Protein AF-A0A955G3R4-F1 (afdb_monomer_lite)

pLDDT: mean 91.77, std 9.83, range [44.88, 98.69]

Sequence (217 aa):
MDGLILVLVLILNVAISIWNCYAAGTAWKDTMAFGSTFDKVLLWSAAIQSGVGFSMPILLVLAYGSTYFLTGGAEPTMSPAEAQEFMQAIFSLWYVAVIFPILGSGLAIWIHSIRAAFQRRDFASIATAGWNTFAQVHNTISAVENLGGALGNVGDFFGKALNSKGGDGKGKAGILLILIVVLALVAGFMITFALIRYFARTSESRLEQFAEQGMRA

Secondary structure (DSSP, 8-state):
--HHHHHHHHHHHHHHHHHHHHHHHHHHHHHHHH--HHHHHHHHHHHHHHHHHHHHHHHHHHHHHHHHHHHSSSS-SS-HHHHHHHHHHHHHHHHHHHHHHHHHHHHHHHHHHHHHHHHH--HHHHHHHHHHHHHHHHHHHHHHHHHHHHHHHHHHHHHHHHH-TT-HHHHHHHHHHHHHHHHHHHHHHHHHHHHHHHHHHHHHHHHHHHHHHHTT-

Structure (mmCIF, N/CA/C/O backbone):
data_AF-A0A955G3R4-F1
#
_entry.id   AF-A0A955G3R4-F1
#
loop_
_atom_site.group_PDB
_atom_site.id
_atom_site.type_symbol
_atom_site.label_atom_id
_atom_site.label_alt_id
_atom_site.label_comp_id
_atom_site.label_asym_id
_atom_site.label_entity_id
_atom_site.label_seq_id
_atom_site.pdbx_PDB_ins_code
_atom_site.Cartn_x
_atom_site.Cartn_y
_atom_site.Cartn_z
_atom_site.occupancy
_atom_site.B_iso_or_equiv
_atom_site.auth_seq_id
_atom_site.auth_comp_id
_atom_site.auth_asym_id
_atom_site.auth_atom_id
_atom_site.pdbx_PDB_model_num
ATOM 1 N N . MET A 1 1 ? 19.797 -2.688 -0.253 1.00 57.84 1 MET A N 1
ATOM 2 C CA . MET A 1 1 ? 19.124 -3.260 0.931 1.00 57.84 1 MET A CA 1
ATOM 3 C C . MET A 1 1 ? 19.496 -4.726 0.984 1.00 57.84 1 MET A C 1
ATOM 5 O O . MET A 1 1 ? 19.454 -5.363 -0.060 1.00 57.84 1 MET A O 1
ATOM 9 N N . ASP A 1 2 ? 19.933 -5.223 2.137 1.00 83.69 2 ASP A N 1
ATOM 10 C CA . ASP A 1 2 ? 20.199 -6.653 2.324 1.00 83.69 2 ASP A CA 1
ATOM 11 C C . ASP A 1 2 ? 18.925 -7.460 1.995 1.00 83.69 2 ASP A C 1
ATOM 13 O O . ASP A 1 2 ? 17.817 -7.035 2.342 1.00 83.69 2 ASP A O 1
ATOM 17 N N . GLY A 1 3 ? 19.067 -8.596 1.306 1.00 86.31 3 GLY A N 1
ATOM 18 C CA . GLY A 1 3 ? 17.951 -9.477 0.957 1.00 86.31 3 GLY A CA 1
ATOM 19 C C . GLY A 1 3 ? 17.165 -9.941 2.187 1.00 86.31 3 GLY A C 1
ATOM 20 O O . GLY A 1 3 ? 15.944 -10.073 2.114 1.00 86.31 3 GLY A O 1
ATOM 21 N N . LEU A 1 4 ? 17.825 -10.082 3.343 1.00 89.62 4 LEU A N 1
ATOM 22 C CA . LEU A 1 4 ? 17.151 -10.381 4.608 1.00 89.62 4 LEU A CA 1
ATOM 23 C C . LEU A 1 4 ? 16.189 -9.260 5.027 1.00 89.62 4 LEU A C 1
ATOM 25 O O . LEU A 1 4 ? 15.044 -9.523 5.393 1.00 89.62 4 LEU A O 1
ATOM 29 N N . ILE A 1 5 ? 16.631 -8.003 4.938 1.00 91.56 5 ILE A N 1
ATOM 30 C CA . ILE A 1 5 ? 15.812 -6.839 5.303 1.00 91.56 5 ILE A CA 1
ATOM 31 C C . ILE A 1 5 ? 14.596 -6.745 4.377 1.00 91.56 5 ILE A C 1
ATOM 33 O O . ILE A 1 5 ? 13.491 -6.499 4.854 1.00 91.56 5 ILE A O 1
ATOM 37 N N . LEU A 1 6 ? 14.770 -7.008 3.076 1.00 88.69 6 LEU A N 1
ATOM 38 C CA . LEU A 1 6 ? 13.656 -7.045 2.125 1.00 88.69 6 LEU A CA 1
ATOM 39 C C . LEU A 1 6 ? 12.587 -8.060 2.549 1.00 88.69 6 LEU A C 1
ATOM 41 O O . LEU A 1 6 ? 11.405 -7.725 2.600 1.00 88.69 6 LEU A O 1
ATOM 45 N N . VAL A 1 7 ? 12.998 -9.286 2.877 1.00 90.69 7 VAL A N 1
ATOM 46 C CA . VAL A 1 7 ? 12.074 -10.352 3.293 1.00 90.69 7 VAL A CA 1
ATOM 47 C C . VAL A 1 7 ? 11.338 -9.972 4.576 1.00 90.69 7 VAL A C 1
ATOM 49 O O . VAL A 1 7 ? 10.119 -10.126 4.646 1.00 90.69 7 VAL A O 1
ATOM 52 N N . LEU A 1 8 ? 12.042 -9.423 5.568 1.00 92.69 8 LEU A N 1
ATOM 53 C CA . LEU A 1 8 ? 11.424 -8.985 6.823 1.00 92.69 8 LEU A CA 1
ATOM 54 C C . LEU A 1 8 ? 10.400 -7.866 6.600 1.00 92.69 8 LEU A C 1
ATOM 56 O O . LEU A 1 8 ? 9.296 -7.927 7.142 1.00 92.69 8 LEU A O 1
ATOM 60 N N . VAL A 1 9 ? 10.730 -6.878 5.763 1.00 92.19 9 VAL A N 1
ATOM 61 C CA . VAL A 1 9 ? 9.808 -5.793 5.399 1.00 92.19 9 VAL A CA 1
ATOM 62 C C . VAL A 1 9 ? 8.579 -6.339 4.670 1.00 92.19 9 VAL A C 1
ATOM 64 O O . VAL A 1 9 ? 7.466 -5.903 4.953 1.00 92.19 9 VAL A O 1
ATOM 67 N N . LEU A 1 10 ? 8.740 -7.329 3.787 1.00 93.12 10 LEU A N 1
ATOM 68 C CA . LEU A 1 10 ? 7.613 -7.955 3.089 1.00 93.12 10 LEU A CA 1
ATOM 69 C C . LEU A 1 10 ? 6.697 -8.735 4.031 1.00 93.12 10 LEU A C 1
ATOM 7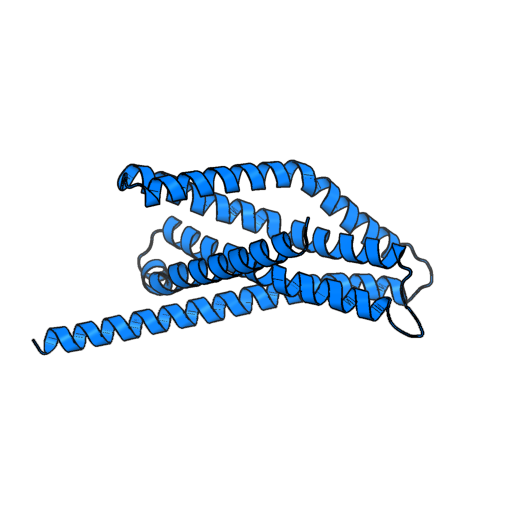1 O O . LEU A 1 10 ? 5.478 -8.600 3.931 1.00 93.12 10 LEU A O 1
ATOM 75 N N . ILE A 1 11 ? 7.264 -9.510 4.959 1.00 95.38 11 ILE A N 1
ATOM 76 C CA . ILE A 1 11 ? 6.489 -10.235 5.975 1.00 95.38 11 ILE A CA 1
ATOM 77 C C . ILE A 1 11 ? 5.696 -9.245 6.826 1.00 95.38 11 ILE A C 1
ATOM 79 O O . ILE A 1 11 ? 4.493 -9.421 7.014 1.00 95.38 11 ILE A O 1
ATOM 83 N N . LEU A 1 12 ? 6.348 -8.179 7.295 1.00 94.19 12 LEU A N 1
ATOM 84 C CA . LEU A 1 12 ? 5.693 -7.142 8.084 1.00 94.19 12 LEU A CA 1
ATOM 85 C C . LEU A 1 12 ? 4.568 -6.459 7.293 1.00 94.19 12 LEU A C 1
ATOM 87 O O . LEU A 1 12 ? 3.463 -6.304 7.805 1.00 94.19 12 LEU A O 1
ATOM 91 N N . ASN A 1 13 ? 4.815 -6.110 6.030 1.00 95.62 13 ASN A N 1
ATOM 92 C CA . ASN A 1 13 ? 3.820 -5.516 5.140 1.00 95.62 13 ASN A CA 1
ATOM 93 C C . ASN A 1 13 ? 2.593 -6.427 4.946 1.00 95.62 13 ASN A C 1
ATOM 95 O O . ASN A 1 13 ? 1.454 -5.963 5.029 1.00 95.62 13 ASN A O 1
ATOM 99 N N . VAL A 1 14 ? 2.802 -7.732 4.747 1.00 97.25 14 VAL A N 1
ATOM 100 C CA . VAL A 1 14 ? 1.712 -8.717 4.647 1.00 97.25 14 VAL A CA 1
ATOM 101 C C . VAL A 1 14 ? 0.953 -8.828 5.970 1.00 97.25 14 VAL A C 1
ATOM 103 O O . VAL A 1 14 ? -0.276 -8.798 5.965 1.00 97.25 14 VAL A O 1
ATOM 106 N N . ALA A 1 15 ? 1.653 -8.897 7.104 1.00 97.38 15 ALA A N 1
ATOM 107 C CA . ALA A 1 15 ? 1.028 -8.977 8.422 1.00 97.38 15 ALA A CA 1
ATOM 108 C C . ALA A 1 15 ? 0.152 -7.748 8.721 1.00 97.38 15 ALA A C 1
ATOM 110 O O . ALA A 1 15 ? -0.992 -7.894 9.150 1.00 97.38 15 ALA A O 1
ATOM 111 N N . ILE A 1 16 ? 0.648 -6.542 8.424 1.00 95.44 16 ILE A N 1
ATOM 112 C CA . ILE A 1 16 ? -0.114 -5.292 8.564 1.00 95.44 16 ILE A CA 1
ATOM 113 C C . ILE A 1 16 ? -1.322 -5.285 7.618 1.00 95.44 16 ILE A C 1
ATOM 115 O O . ILE A 1 16 ? -2.416 -4.895 8.022 1.00 95.44 16 ILE A O 1
ATOM 119 N N . SER A 1 17 ? -1.166 -5.766 6.383 1.00 98.25 17 SER A N 1
ATOM 120 C CA . SER A 1 17 ? -2.271 -5.860 5.417 1.00 98.25 17 SER A CA 1
ATOM 121 C C . SER A 1 17 ? -3.371 -6.818 5.892 1.00 98.25 17 SER A C 1
ATOM 123 O O . SER A 1 17 ? -4.558 -6.519 5.769 1.00 98.25 17 SER A O 1
ATOM 125 N N . ILE A 1 18 ? -2.999 -7.947 6.505 1.00 98.44 18 ILE A N 1
ATOM 126 C CA . ILE A 1 18 ? -3.953 -8.871 7.137 1.00 98.44 18 ILE A CA 1
ATOM 127 C C . ILE A 1 18 ? -4.643 -8.196 8.324 1.00 98.44 18 ILE A C 1
ATOM 129 O O . ILE A 1 18 ? -5.863 -8.294 8.447 1.00 98.44 18 ILE A O 1
ATOM 133 N N . TRP A 1 19 ? -3.893 -7.489 9.172 1.00 97.06 19 TRP A N 1
ATOM 134 C CA . TRP A 1 19 ? -4.452 -6.771 10.319 1.00 97.06 19 TRP A CA 1
ATOM 135 C C . TRP A 1 19 ? -5.465 -5.700 9.897 1.00 97.06 19 TRP A C 1
ATOM 137 O O . TRP A 1 19 ? -6.549 -5.603 10.472 1.00 97.06 19 TRP A O 1
ATOM 147 N N . ASN A 1 20 ? -5.162 -4.946 8.842 1.00 97.38 20 ASN A N 1
ATOM 148 C CA . ASN A 1 20 ? -6.080 -3.973 8.260 1.00 97.38 20 ASN A CA 1
ATOM 149 C C . ASN A 1 20 ? -7.350 -4.646 7.712 1.00 97.38 20 ASN A C 1
ATOM 151 O O . ASN A 1 20 ? -8.452 -4.149 7.945 1.00 97.38 20 ASN A O 1
ATOM 155 N N . CYS A 1 21 ? -7.225 -5.802 7.050 1.00 98.50 21 CYS A N 1
ATOM 156 C CA . CYS A 1 21 ? -8.381 -6.589 6.606 1.00 98.50 21 CYS A CA 1
ATOM 157 C C . CYS A 1 21 ? -9.213 -7.122 7.774 1.00 98.50 21 CYS A C 1
ATOM 159 O O . CYS A 1 21 ? -10.438 -7.142 7.681 1.00 98.50 21 CYS A O 1
ATOM 161 N N . TYR A 1 22 ? -8.566 -7.549 8.859 1.00 97.94 22 TYR A N 1
ATOM 162 C CA . TYR A 1 22 ? -9.235 -7.976 10.082 1.00 97.94 22 TYR A CA 1
ATOM 163 C C . TYR A 1 22 ? -10.053 -6.829 10.676 1.00 97.94 22 TYR A C 1
ATOM 165 O O . TYR A 1 22 ? -11.267 -6.965 10.808 1.00 97.94 22 TYR A O 1
ATOM 173 N N . ALA A 1 23 ? -9.416 -5.684 10.937 1.00 94.81 23 ALA A N 1
ATOM 174 C CA . ALA A 1 23 ? -10.072 -4.515 11.514 1.00 94.81 23 ALA A CA 1
ATOM 175 C C . ALA A 1 23 ? -11.236 -4.013 10.640 1.00 94.81 23 ALA A C 1
ATOM 177 O O . ALA A 1 23 ? -12.333 -3.770 11.147 1.00 94.81 23 ALA A O 1
ATOM 178 N N . ALA A 1 24 ? -11.023 -3.914 9.322 1.00 97.06 24 ALA A N 1
ATOM 179 C CA . ALA A 1 24 ? -12.067 -3.524 8.380 1.00 97.06 24 ALA A CA 1
ATOM 180 C C . ALA A 1 24 ? -13.197 -4.561 8.327 1.00 97.06 24 ALA A C 1
ATOM 182 O O . ALA A 1 24 ? -14.362 -4.192 8.401 1.00 97.06 24 ALA A O 1
ATOM 183 N N . GLY A 1 25 ? -12.874 -5.853 8.241 1.00 96.94 25 GLY A N 1
ATOM 184 C CA . GLY A 1 25 ? -13.855 -6.935 8.160 1.00 96.94 25 GLY A CA 1
ATOM 185 C C . GLY A 1 25 ? -14.762 -7.006 9.383 1.00 96.94 25 GLY A C 1
ATOM 186 O O . GLY A 1 25 ? -15.979 -7.065 9.231 1.00 96.94 25 GLY A O 1
ATOM 187 N N . THR A 1 26 ? -14.199 -6.923 10.590 1.00 96.31 26 THR A N 1
ATOM 188 C CA . THR A 1 26 ? -14.988 -6.974 11.831 1.00 96.31 26 THR A CA 1
ATOM 189 C C . THR A 1 26 ? -15.914 -5.775 12.009 1.00 96.31 26 THR A C 1
ATOM 191 O O . THR A 1 26 ? -16.957 -5.912 12.635 1.00 96.31 26 THR A O 1
ATOM 194 N N . ALA A 1 27 ? -15.558 -4.612 11.454 1.00 95.56 27 ALA A N 1
ATOM 195 C CA . ALA A 1 27 ? -16.346 -3.385 11.567 1.00 95.56 27 ALA A CA 1
ATOM 196 C C . ALA A 1 27 ? -17.247 -3.114 10.348 1.00 95.56 27 ALA A C 1
ATOM 198 O O . ALA A 1 27 ? -18.029 -2.162 10.373 1.00 95.56 27 ALA A O 1
ATOM 199 N N . TRP A 1 28 ? -17.132 -3.908 9.275 1.00 94.88 28 TRP A N 1
ATOM 200 C CA . TRP A 1 28 ? -17.666 -3.576 7.950 1.00 94.88 28 TRP A CA 1
ATOM 201 C C . TRP A 1 28 ? -19.170 -3.327 7.956 1.00 94.88 28 TRP A C 1
ATOM 203 O O . TRP A 1 28 ? -19.624 -2.262 7.545 1.00 94.88 28 TRP A O 1
ATOM 213 N N . LYS A 1 29 ? -19.952 -4.299 8.431 1.00 94.19 29 LYS A N 1
ATOM 214 C CA . LYS A 1 29 ? -21.418 -4.243 8.391 1.00 94.19 29 LYS A CA 1
ATOM 215 C C . LYS A 1 29 ? -21.964 -3.079 9.214 1.00 94.19 29 LYS A C 1
ATOM 217 O O . LYS A 1 29 ? -22.724 -2.268 8.686 1.00 94.19 29 LYS A O 1
ATOM 222 N N . ASP A 1 30 ? -21.514 -2.961 10.459 1.00 93.38 30 ASP A N 1
ATOM 223 C CA . ASP A 1 30 ? -21.989 -1.934 11.388 1.00 93.38 30 ASP A CA 1
ATOM 224 C C . ASP A 1 30 ? -21.594 -0.533 10.918 1.00 93.38 30 ASP A C 1
ATOM 226 O O . ASP A 1 30 ? -22.406 0.389 10.937 1.00 93.38 30 ASP A O 1
ATOM 230 N N . THR A 1 31 ? -20.373 -0.375 10.405 1.00 95.88 31 THR A N 1
ATOM 231 C CA . THR A 1 31 ? -19.892 0.910 9.882 1.00 95.88 31 THR A CA 1
ATOM 232 C C . THR A 1 31 ? -20.626 1.308 8.604 1.00 95.88 31 THR A C 1
ATOM 234 O O . THR A 1 31 ? -20.966 2.477 8.417 1.00 95.88 31 THR A O 1
ATOM 237 N N . MET A 1 32 ? -20.916 0.355 7.716 1.00 94.81 32 MET A N 1
ATOM 238 C CA . MET A 1 32 ? -21.668 0.643 6.494 1.00 94.81 32 MET A CA 1
ATOM 239 C C . MET A 1 32 ? -23.129 1.011 6.789 1.00 94.81 32 MET A C 1
ATOM 241 O O . MET A 1 32 ? -23.659 1.905 6.124 1.00 94.81 32 MET A O 1
ATOM 245 N N . ALA A 1 33 ? -23.749 0.389 7.796 1.00 95.19 33 ALA A N 1
ATOM 246 C CA . ALA A 1 33 ? -25.132 0.653 8.191 1.00 95.19 33 ALA A CA 1
ATOM 247 C C . ALA A 1 33 ? -25.290 1.925 9.044 1.00 95.19 33 ALA A C 1
ATOM 249 O O . ALA A 1 33 ? -26.150 2.756 8.755 1.00 95.19 33 ALA A O 1
ATOM 250 N N . PHE A 1 34 ? -24.450 2.095 10.065 1.00 96.25 34 PHE A N 1
ATOM 251 C CA . PHE A 1 34 ? -24.637 3.095 11.125 1.00 96.25 34 PHE A CA 1
ATOM 252 C C . PHE A 1 34 ? -23.465 4.069 11.279 1.00 96.25 34 PHE A C 1
ATOM 254 O O . PHE A 1 34 ? -23.600 5.093 11.946 1.00 96.25 34 PHE A O 1
ATOM 261 N N . GLY A 1 35 ? -22.316 3.769 10.672 1.00 94.12 35 GLY A N 1
ATOM 262 C CA . GLY A 1 35 ? -21.118 4.595 10.778 1.00 94.12 35 GLY A CA 1
ATOM 263 C C . GLY A 1 35 ? -21.276 5.965 10.120 1.00 94.12 35 GLY A C 1
ATOM 264 O O . GLY A 1 35 ? -21.992 6.140 9.123 1.00 94.12 35 GLY A O 1
ATOM 265 N N . SER A 1 36 ? -20.548 6.943 10.659 1.00 96.44 36 SER A N 1
ATOM 266 C CA . SER A 1 36 ? -20.435 8.266 10.052 1.00 96.44 36 SER A CA 1
ATOM 267 C C . SER A 1 36 ? -19.700 8.195 8.709 1.00 96.44 36 SER A C 1
ATOM 269 O O . SER A 1 36 ? -19.045 7.204 8.373 1.00 96.44 36 SER A O 1
ATOM 271 N N . THR A 1 37 ? -19.755 9.275 7.929 1.00 96.31 37 THR A N 1
ATOM 272 C CA . THR A 1 37 ? -18.978 9.380 6.683 1.00 96.31 37 THR A CA 1
ATOM 273 C C . THR A 1 37 ? -17.486 9.159 6.927 1.00 96.31 37 THR A C 1
ATOM 275 O O . THR A 1 37 ? -16.832 8.486 6.136 1.00 96.31 37 THR A O 1
ATOM 278 N N . PHE A 1 38 ? -16.949 9.673 8.037 1.00 95.69 38 PHE A N 1
ATOM 279 C CA . PHE A 1 38 ? -15.538 9.492 8.367 1.00 95.69 38 PHE A CA 1
ATOM 280 C C . PHE A 1 38 ? -15.209 8.033 8.708 1.00 95.69 38 PHE A C 1
ATOM 282 O O . PHE A 1 38 ? -14.189 7.527 8.252 1.00 95.69 38 PHE A O 1
ATOM 289 N N . ASP A 1 39 ? -16.091 7.327 9.419 1.00 95.56 39 ASP A N 1
ATOM 290 C CA . ASP A 1 39 ? -15.887 5.906 9.740 1.00 95.56 39 ASP A CA 1
ATOM 291 C C . ASP A 1 39 ? -15.862 5.049 8.468 1.00 95.56 39 ASP A C 1
ATOM 293 O O . ASP A 1 39 ? -15.008 4.178 8.308 1.00 95.56 39 ASP A O 1
ATOM 297 N N . LYS A 1 40 ? -16.739 5.359 7.505 1.00 97.25 40 LYS A N 1
ATOM 298 C CA . LYS A 1 40 ? -16.742 4.719 6.181 1.00 97.25 40 LYS A CA 1
ATOM 299 C C . LYS A 1 40 ? -15.455 5.010 5.411 1.00 97.25 40 LYS A C 1
ATOM 301 O O . LYS A 1 40 ? -14.902 4.102 4.795 1.00 97.25 40 LYS A O 1
ATOM 306 N N . VAL A 1 41 ? -14.945 6.244 5.465 1.00 97.25 41 VAL A N 1
ATOM 307 C CA . VAL A 1 41 ? -13.646 6.592 4.865 1.00 97.25 41 VAL A CA 1
ATOM 308 C C . VAL A 1 41 ? -12.519 5.789 5.512 1.00 97.25 41 VAL A C 1
ATOM 310 O O . VAL A 1 41 ? -11.713 5.221 4.789 1.00 97.25 41 VAL A O 1
ATOM 313 N N . LEU A 1 42 ? -12.474 5.672 6.842 1.00 96.75 42 LEU A N 1
ATOM 314 C CA . LEU A 1 42 ? -11.452 4.879 7.537 1.00 96.75 42 LEU A CA 1
ATOM 315 C C . LEU A 1 42 ? -11.485 3.399 7.153 1.00 96.75 42 LEU A C 1
ATOM 317 O O . LEU A 1 42 ? -10.438 2.793 6.927 1.00 96.75 42 LEU A O 1
ATOM 321 N N . LEU A 1 43 ? -12.685 2.835 7.048 1.00 97.12 43 LEU A N 1
ATOM 322 C CA . LEU A 1 43 ? -12.899 1.457 6.626 1.00 97.12 43 LEU A CA 1
ATOM 323 C C . LEU A 1 43 ? -12.337 1.210 5.216 1.00 97.12 43 LEU A C 1
ATOM 325 O O . LEU A 1 43 ? -11.588 0.256 4.991 1.00 97.12 43 LEU A O 1
ATOM 329 N N . TRP A 1 44 ? -12.639 2.110 4.276 1.00 98.00 44 TRP A N 1
ATOM 330 C CA . TRP A 1 44 ? -12.082 2.061 2.925 1.00 98.00 44 TRP A CA 1
ATOM 331 C C . TRP A 1 44 ? -10.580 2.338 2.895 1.00 98.00 44 TRP A C 1
ATOM 333 O O . TRP A 1 44 ? -9.872 1.698 2.123 1.00 98.00 44 TRP A O 1
ATOM 343 N N . SER A 1 45 ? -10.064 3.211 3.760 1.00 98.00 45 SER A N 1
ATOM 344 C CA . SER A 1 45 ? -8.627 3.452 3.899 1.00 98.00 45 SER A CA 1
ATOM 345 C C . SER A 1 45 ? -7.879 2.186 4.303 1.00 98.00 45 SER A C 1
ATOM 347 O O . SER A 1 45 ? -6.863 1.864 3.693 1.00 98.00 45 SER A O 1
ATOM 349 N N . ALA A 1 46 ? -8.401 1.422 5.267 1.00 97.56 46 ALA A N 1
ATOM 350 C CA . ALA A 1 46 ? -7.827 0.134 5.652 1.00 97.56 46 ALA A CA 1
ATOM 351 C C . ALA A 1 46 ? -7.855 -0.879 4.491 1.00 97.56 46 ALA A C 1
ATOM 353 O O . ALA A 1 46 ? -6.869 -1.587 4.264 1.00 97.56 46 ALA A O 1
ATOM 354 N N . ALA A 1 47 ? -8.941 -0.916 3.710 1.00 98.25 47 ALA A N 1
ATOM 355 C CA . ALA A 1 47 ? -9.029 -1.760 2.519 1.00 98.25 47 ALA A CA 1
ATOM 356 C C . ALA A 1 47 ? -8.017 -1.344 1.433 1.00 98.25 47 ALA A C 1
ATOM 358 O O . ALA A 1 47 ? -7.307 -2.194 0.905 1.00 98.25 47 ALA A O 1
ATOM 359 N N . ILE A 1 48 ? -7.888 -0.048 1.136 1.00 98.44 48 ILE A N 1
ATOM 360 C CA . ILE A 1 48 ? -6.928 0.478 0.150 1.00 98.44 48 ILE A CA 1
ATOM 361 C C . ILE A 1 48 ? -5.492 0.149 0.565 1.00 98.44 48 ILE A C 1
ATOM 363 O O . ILE A 1 48 ? -4.745 -0.413 -0.233 1.00 98.44 48 ILE A O 1
ATOM 367 N N . GLN A 1 49 ? -5.124 0.436 1.817 1.00 97.88 49 GLN A N 1
ATOM 368 C CA . GLN A 1 49 ? -3.793 0.130 2.353 1.00 97.88 49 GLN A CA 1
ATOM 369 C C . GLN A 1 49 ? -3.484 -1.368 2.268 1.00 97.88 49 GLN A C 1
ATOM 371 O O . GLN A 1 49 ? -2.382 -1.748 1.884 1.00 97.88 49 GLN A O 1
ATOM 376 N N . SER A 1 50 ? -4.468 -2.228 2.551 1.00 98.44 50 SER A N 1
ATOM 377 C CA . SER A 1 50 ? -4.310 -3.680 2.411 1.00 98.44 50 SER A CA 1
ATOM 378 C C . SER A 1 50 ? -4.134 -4.114 0.957 1.00 98.44 50 SER A C 1
ATOM 380 O O . SER A 1 50 ? -3.271 -4.938 0.673 1.00 98.44 50 SER A O 1
ATOM 382 N N . GLY A 1 51 ? -4.937 -3.575 0.034 1.00 98.56 51 GLY A N 1
ATOM 383 C CA . GLY A 1 51 ? -4.893 -3.954 -1.381 1.00 98.56 51 GLY A CA 1
ATOM 384 C C . GLY A 1 51 ? -3.560 -3.588 -2.015 1.00 98.56 51 GLY A C 1
ATOM 385 O O . GLY A 1 51 ? -2.927 -4.410 -2.679 1.00 98.56 51 GLY A O 1
ATOM 386 N N . VAL A 1 52 ? -3.083 -2.379 -1.721 1.00 98.25 52 VAL A N 1
ATOM 387 C CA . VAL A 1 52 ? -1.750 -1.925 -2.116 1.00 98.25 52 VAL A CA 1
ATOM 388 C C . VAL A 1 52 ? -0.666 -2.768 -1.438 1.00 98.25 52 VAL A C 1
ATOM 390 O O . VAL A 1 52 ? 0.241 -3.247 -2.120 1.00 98.25 52 VAL A O 1
ATOM 393 N N . GLY A 1 53 ? -0.785 -3.033 -0.136 1.00 97.69 53 GLY A N 1
ATOM 394 C CA . GLY A 1 53 ? 0.160 -3.862 0.610 1.00 97.69 53 GLY A CA 1
ATOM 395 C C . GLY A 1 53 ? 0.305 -5.273 0.032 1.00 97.69 53 GLY A C 1
ATOM 396 O O . GLY A 1 53 ? 1.424 -5.709 -0.241 1.00 97.69 53 GLY A O 1
ATOM 397 N N . PHE A 1 54 ? -0.796 -5.973 -0.256 1.00 98.56 54 PHE A N 1
ATOM 398 C CA . PHE A 1 54 ? -0.752 -7.297 -0.891 1.00 98.56 54 PHE A CA 1
ATOM 399 C C . PHE A 1 54 ? -0.274 -7.262 -2.342 1.00 98.56 54 PHE A C 1
ATOM 401 O O . PHE A 1 54 ? 0.286 -8.250 -2.815 1.00 98.56 54 PHE A O 1
ATOM 408 N N . SER A 1 55 ? -0.454 -6.145 -3.050 1.00 98.44 55 SER A N 1
ATOM 409 C CA . SER A 1 55 ? 0.030 -6.035 -4.425 1.00 98.44 55 SER A CA 1
ATOM 410 C C . SER A 1 55 ? 1.558 -6.048 -4.519 1.00 98.44 55 SER A C 1
ATOM 412 O O . SER A 1 55 ? 2.083 -6.530 -5.515 1.00 98.44 55 SER A O 1
ATOM 414 N N . MET A 1 56 ? 2.290 -5.593 -3.493 1.00 96.75 56 MET A N 1
ATOM 415 C CA . MET A 1 56 ? 3.752 -5.466 -3.560 1.00 96.75 56 MET A CA 1
ATOM 416 C C . MET A 1 56 ? 4.497 -6.821 -3.624 1.00 96.75 56 MET A C 1
ATOM 418 O O . MET A 1 56 ? 5.332 -6.990 -4.515 1.00 96.75 56 MET A O 1
ATOM 422 N N . PRO A 1 57 ? 4.207 -7.831 -2.774 1.00 96.94 57 PRO A N 1
ATOM 423 C CA . PRO A 1 57 ? 4.779 -9.172 -2.942 1.00 96.94 57 PRO A CA 1
ATOM 424 C C . PRO A 1 57 ? 4.457 -9.801 -4.303 1.00 96.94 57 PRO A C 1
ATOM 426 O O . PRO A 1 57 ? 5.310 -10.450 -4.903 1.00 96.94 57 PRO A O 1
ATOM 429 N N . ILE A 1 58 ? 3.241 -9.583 -4.812 1.00 97.81 58 ILE A N 1
ATOM 430 C CA . ILE A 1 58 ? 2.808 -10.105 -6.115 1.00 97.81 58 ILE A CA 1
ATOM 431 C C . ILE A 1 58 ? 3.571 -9.404 -7.241 1.00 97.81 58 ILE A C 1
ATOM 433 O O . ILE A 1 58 ? 4.083 -10.067 -8.139 1.00 97.81 58 ILE A O 1
ATOM 437 N N . LEU A 1 59 ? 3.707 -8.077 -7.161 1.00 98.00 59 LEU A N 1
ATOM 438 C CA . LEU A 1 59 ? 4.493 -7.275 -8.090 1.00 98.00 59 LEU A CA 1
ATOM 439 C C . LEU A 1 59 ? 5.938 -7.763 -8.142 1.00 98.00 59 LEU A C 1
ATOM 441 O O . LEU A 1 59 ? 6.465 -7.923 -9.233 1.00 98.00 59 LEU A O 1
ATOM 445 N N . LEU A 1 60 ? 6.563 -8.044 -6.993 1.00 95.75 60 LEU A N 1
ATOM 446 C CA . LEU A 1 60 ? 7.926 -8.577 -6.947 1.00 95.75 60 LEU A CA 1
ATOM 447 C C . LEU A 1 60 ? 8.031 -9.910 -7.690 1.00 95.75 60 LEU A C 1
ATOM 449 O O . LEU A 1 60 ? 8.899 -10.059 -8.546 1.00 95.75 60 LEU A O 1
ATOM 453 N N . VAL A 1 61 ? 7.130 -10.855 -7.413 1.00 95.75 61 VAL A N 1
ATOM 454 C CA . VAL A 1 61 ? 7.118 -12.156 -8.102 1.00 95.75 61 VAL A CA 1
ATOM 455 C C . VAL A 1 61 ? 6.939 -11.976 -9.611 1.00 95.75 61 VAL A C 1
ATOM 457 O O . VAL A 1 61 ? 7.682 -12.573 -10.388 1.00 95.75 61 VAL A O 1
ATOM 460 N N . LEU A 1 62 ? 6.002 -11.128 -10.041 1.00 96.94 62 LEU A N 1
ATOM 461 C CA . LEU A 1 62 ? 5.750 -10.877 -11.461 1.00 96.94 62 LEU A CA 1
ATOM 462 C C . LEU A 1 62 ? 6.902 -10.124 -12.142 1.00 96.94 62 LEU A C 1
ATOM 464 O O . LEU A 1 62 ? 7.261 -10.459 -13.269 1.00 96.94 62 LEU A O 1
ATOM 468 N N . ALA A 1 63 ? 7.507 -9.139 -11.479 1.00 95.25 63 ALA A N 1
ATOM 469 C CA . ALA A 1 63 ? 8.610 -8.340 -12.010 1.00 95.25 63 ALA A CA 1
ATOM 470 C C . ALA A 1 63 ? 9.882 -9.177 -12.174 1.00 95.25 63 ALA A C 1
ATOM 472 O O . ALA A 1 63 ? 10.457 -9.215 -13.261 1.00 95.25 63 ALA A O 1
ATOM 473 N N . TYR A 1 64 ? 10.295 -9.902 -11.131 1.00 92.69 64 TYR A N 1
ATOM 474 C CA . TYR A 1 64 ? 11.462 -10.781 -11.214 1.00 92.69 64 TYR A CA 1
ATOM 475 C C . TYR A 1 64 ? 11.204 -11.977 -12.127 1.00 92.69 64 TYR A C 1
ATOM 477 O O . TYR A 1 64 ? 12.069 -12.318 -12.929 1.00 92.69 64 TYR A O 1
ATOM 485 N N . GLY A 1 65 ? 10.010 -12.574 -12.059 1.00 91.81 65 GLY A N 1
ATOM 486 C CA . GLY A 1 65 ? 9.628 -13.683 -12.928 1.00 91.81 65 GLY A CA 1
ATOM 487 C C . GLY A 1 65 ? 9.669 -13.286 -14.401 1.00 91.81 65 GLY A C 1
ATOM 488 O O . GLY A 1 65 ? 10.373 -13.919 -15.182 1.00 91.81 65 GLY A O 1
ATOM 489 N N . SER A 1 66 ? 8.985 -12.204 -14.785 1.00 91.06 66 SER A N 1
ATOM 490 C CA . SER A 1 66 ? 9.006 -11.713 -16.170 1.00 91.06 66 SER A CA 1
ATOM 491 C C . SER A 1 66 ? 10.411 -11.332 -16.630 1.00 91.06 66 SER A C 1
ATOM 493 O O . SER A 1 66 ? 10.815 -11.731 -17.717 1.00 91.06 66 SER A O 1
ATOM 495 N N . THR A 1 67 ? 11.191 -10.645 -15.795 1.00 89.62 67 THR A N 1
ATOM 496 C CA . THR A 1 67 ? 12.574 -10.280 -16.129 1.00 89.62 67 THR A CA 1
ATOM 497 C C . THR A 1 67 ? 13.439 -11.518 -16.367 1.00 89.62 67 THR A C 1
ATOM 499 O O . THR A 1 67 ? 14.175 -11.577 -17.352 1.00 89.62 67 THR A O 1
ATOM 502 N N . TYR A 1 68 ? 13.316 -12.538 -15.515 1.00 88.38 68 TYR A N 1
ATOM 503 C CA . TYR A 1 68 ? 14.006 -13.814 -15.689 1.00 88.38 68 TYR A CA 1
ATOM 504 C C . TYR A 1 68 ? 13.594 -14.510 -16.992 1.00 88.38 68 TYR A C 1
ATOM 506 O O . TYR A 1 68 ? 14.459 -14.938 -17.749 1.00 88.38 68 TYR A O 1
ATOM 514 N N . PHE A 1 69 ? 12.298 -14.558 -17.312 1.00 85.94 69 PHE A N 1
ATOM 515 C CA . PHE A 1 69 ? 11.824 -15.142 -18.572 1.00 85.94 69 PHE A CA 1
ATOM 516 C C . PHE A 1 69 ? 12.325 -14.386 -19.810 1.00 85.94 69 PHE A C 1
ATOM 518 O O . PHE A 1 69 ? 12.622 -15.010 -20.824 1.00 85.94 69 PHE A O 1
ATOM 525 N N . LEU A 1 70 ? 12.447 -13.058 -19.737 1.00 85.62 70 LEU A N 1
ATOM 526 C CA . LEU A 1 70 ? 12.880 -12.224 -20.864 1.00 85.62 70 LEU A CA 1
ATOM 527 C C . LEU A 1 70 ? 14.403 -12.250 -21.092 1.00 85.62 70 LEU A C 1
ATOM 529 O O . LEU A 1 70 ? 14.842 -11.976 -22.212 1.00 85.62 70 LEU A O 1
ATOM 533 N N . THR A 1 71 ? 15.190 -12.595 -20.063 1.00 85.75 71 THR A N 1
ATOM 534 C CA . THR A 1 71 ? 16.669 -12.543 -20.080 1.00 85.75 71 THR A CA 1
ATOM 535 C C . THR A 1 71 ? 17.377 -13.896 -19.944 1.00 85.75 71 THR A C 1
ATOM 537 O O . THR A 1 71 ? 18.535 -14.004 -20.335 1.00 85.75 71 THR A O 1
ATOM 540 N N . GLY A 1 72 ? 16.725 -14.921 -19.390 1.00 73.31 72 GLY A N 1
ATOM 541 C CA . GLY A 1 72 ? 17.359 -16.179 -18.967 1.00 73.31 72 GLY A CA 1
ATOM 542 C C . GLY A 1 72 ? 17.255 -17.357 -19.944 1.00 73.31 72 GLY A C 1
ATOM 543 O O . GLY A 1 72 ? 17.726 -18.446 -19.620 1.00 73.31 72 GLY A O 1
ATOM 544 N N . GLY A 1 73 ? 16.618 -17.184 -21.105 1.00 67.62 73 GLY A N 1
ATOM 545 C CA . GLY A 1 73 ? 16.470 -18.236 -22.120 1.00 67.62 73 GLY A CA 1
ATOM 546 C C . GLY A 1 73 ? 17.677 -18.374 -23.059 1.00 67.62 73 GLY A C 1
ATOM 547 O O . GLY A 1 73 ? 18.563 -17.525 -23.081 1.00 67.62 73 GLY A O 1
ATOM 548 N N . ALA A 1 74 ? 17.678 -19.426 -23.888 1.00 67.31 74 ALA A N 1
ATOM 549 C CA . ALA A 1 74 ? 18.667 -19.607 -24.962 1.00 67.31 74 ALA A CA 1
ATOM 550 C C . ALA A 1 74 ? 18.597 -18.496 -26.033 1.00 67.31 74 ALA A C 1
ATOM 552 O O . ALA A 1 74 ? 19.599 -18.198 -26.677 1.00 67.31 74 ALA A O 1
ATOM 553 N N . GLU A 1 75 ? 17.430 -17.860 -26.176 1.00 74.38 75 GLU A N 1
ATOM 554 C CA . GLU A 1 75 ? 17.197 -16.688 -27.024 1.00 74.38 75 GLU A CA 1
ATOM 555 C C . GLU A 1 75 ? 16.618 -15.543 -26.172 1.00 74.38 75 GLU A C 1
ATOM 557 O O . GLU A 1 75 ? 15.397 -15.395 -26.066 1.00 74.38 75 GLU A O 1
ATOM 562 N N . PRO A 1 76 ? 17.469 -14.756 -25.490 1.00 81.12 76 PRO A N 1
ATOM 563 C CA . PRO A 1 76 ? 17.010 -13.633 -24.687 1.00 81.12 76 PRO A CA 1
ATOM 564 C C . PRO A 1 76 ? 16.374 -12.561 -25.576 1.00 81.12 76 PRO A C 1
ATOM 566 O O . PRO A 1 76 ? 16.919 -12.162 -26.604 1.00 81.12 76 PRO A O 1
ATOM 569 N N . THR A 1 77 ? 15.212 -12.072 -25.149 1.00 82.50 77 THR A N 1
ATOM 570 C CA . THR A 1 77 ? 14.434 -11.054 -25.881 1.00 82.50 77 THR A CA 1
ATOM 571 C C . THR A 1 77 ? 14.765 -9.626 -25.449 1.00 82.50 77 THR A C 1
ATOM 573 O O . THR A 1 77 ? 14.375 -8.674 -26.125 1.00 82.50 77 THR A O 1
ATOM 576 N N . MET A 1 78 ? 15.486 -9.471 -24.335 1.00 85.38 78 MET A N 1
ATOM 577 C CA . MET A 1 78 ? 15.971 -8.193 -23.818 1.00 85.38 78 MET A CA 1
ATOM 578 C C . MET A 1 78 ? 17.431 -8.302 -23.393 1.00 85.38 78 MET A C 1
ATOM 580 O O . MET A 1 78 ? 17.847 -9.289 -22.783 1.00 85.38 78 MET A O 1
ATOM 584 N N . SER A 1 79 ? 18.197 -7.247 -23.663 1.00 87.88 79 SER A N 1
ATOM 585 C CA . SER A 1 79 ? 19.523 -7.078 -23.066 1.00 87.88 79 SER A CA 1
ATOM 586 C C . SER A 1 79 ? 19.426 -6.812 -21.552 1.00 87.88 79 SER A C 1
ATOM 588 O O . SER A 1 79 ? 18.388 -6.348 -21.072 1.00 87.88 79 SER A O 1
ATOM 590 N N . PRO A 1 80 ? 20.505 -7.026 -20.772 1.00 86.69 80 PRO A N 1
ATOM 591 C CA . PRO A 1 80 ? 20.513 -6.708 -19.340 1.00 86.69 80 PRO A CA 1
ATOM 592 C C . PRO A 1 80 ? 20.156 -5.246 -19.024 1.00 86.69 80 PRO A C 1
ATOM 594 O O . PRO A 1 80 ? 19.478 -4.975 -18.036 1.00 86.69 80 PRO A O 1
ATOM 597 N N . ALA A 1 81 ? 20.570 -4.308 -19.882 1.00 88.88 81 ALA A N 1
ATOM 598 C CA . ALA A 1 81 ? 20.231 -2.894 -19.738 1.00 88.88 81 ALA A CA 1
ATOM 599 C C . ALA A 1 81 ? 18.729 -2.644 -19.962 1.00 88.88 81 ALA A C 1
ATOM 601 O O . ALA A 1 81 ? 18.088 -1.975 -19.157 1.00 88.88 81 ALA A O 1
ATOM 602 N N . GLU A 1 82 ? 18.142 -3.235 -21.007 1.00 88.44 82 GLU A N 1
ATOM 603 C CA . GLU A 1 82 ? 16.699 -3.132 -21.271 1.00 88.44 82 GLU A CA 1
ATOM 604 C C . GLU A 1 82 ? 15.863 -3.791 -20.170 1.00 88.44 82 GLU A C 1
ATOM 606 O O . GLU A 1 82 ? 14.817 -3.267 -19.796 1.00 88.44 82 GLU A O 1
ATOM 611 N N . ALA A 1 83 ? 16.341 -4.898 -19.603 1.00 89.50 83 ALA A N 1
ATOM 612 C CA . ALA A 1 83 ? 15.713 -5.557 -18.465 1.00 89.50 83 ALA A CA 1
ATOM 613 C C . ALA A 1 83 ? 15.712 -4.677 -17.205 1.00 89.50 83 ALA A C 1
ATOM 615 O O . ALA A 1 83 ? 14.717 -4.631 -16.480 1.00 89.50 83 ALA A O 1
ATOM 616 N N . GLN A 1 84 ? 16.797 -3.937 -16.956 1.00 91.00 84 GLN A N 1
ATOM 617 C CA . GLN A 1 84 ? 16.860 -2.978 -15.856 1.00 91.00 84 GLN A CA 1
ATOM 618 C C . GLN A 1 84 ? 15.886 -1.811 -16.070 1.00 91.00 84 GLN A C 1
ATOM 620 O O . GLN A 1 84 ? 15.152 -1.466 -15.143 1.00 91.00 84 GLN A O 1
ATOM 625 N N . GLU A 1 85 ? 15.833 -1.246 -17.282 1.00 91.75 85 GLU A N 1
ATOM 626 C CA . GLU A 1 85 ? 14.863 -0.198 -17.635 1.00 91.75 85 GLU A CA 1
ATOM 627 C C . GLU A 1 85 ? 13.418 -0.698 -17.478 1.00 91.75 85 GLU A C 1
ATOM 629 O O . GLU A 1 85 ? 12.577 -0.008 -16.903 1.00 91.75 85 GLU A O 1
ATOM 634 N N . PHE A 1 86 ? 13.134 -1.922 -17.930 1.00 92.38 86 PHE A N 1
ATOM 635 C CA . PHE A 1 86 ? 11.826 -2.559 -17.796 1.00 92.38 86 PHE A CA 1
ATOM 636 C C . PHE A 1 86 ? 11.428 -2.743 -16.328 1.00 92.38 86 PHE A C 1
ATOM 638 O O . PHE A 1 86 ? 10.331 -2.354 -15.927 1.00 92.38 86 PHE A O 1
ATOM 645 N N . MET A 1 87 ? 12.335 -3.267 -15.501 1.00 94.44 87 MET A N 1
ATOM 646 C CA . MET A 1 87 ? 12.096 -3.452 -14.071 1.00 94.44 87 MET A CA 1
ATOM 647 C C . MET A 1 87 ? 11.870 -2.111 -13.361 1.00 94.44 87 MET A C 1
ATOM 649 O O . MET A 1 87 ? 10.924 -1.972 -12.585 1.00 94.44 87 MET A O 1
ATOM 653 N N . GLN A 1 88 ? 12.679 -1.094 -13.668 1.00 95.38 88 GLN A N 1
ATOM 654 C CA . GLN A 1 88 ? 12.503 0.257 -13.136 1.00 95.38 88 GLN A CA 1
ATOM 655 C C . GLN A 1 88 ? 11.149 0.855 -13.537 1.00 95.38 88 GLN A C 1
ATOM 657 O O . GLN A 1 88 ? 10.479 1.474 -12.705 1.00 95.38 88 GLN A O 1
ATOM 662 N N . ALA A 1 89 ? 10.719 0.647 -14.781 1.00 95.94 89 ALA A N 1
ATOM 663 C CA . ALA A 1 89 ? 9.442 1.133 -15.279 1.00 95.94 89 ALA A CA 1
ATOM 664 C C . ALA A 1 89 ? 8.244 0.402 -14.635 1.00 95.94 89 ALA A C 1
ATOM 666 O O . ALA A 1 89 ? 7.249 1.057 -14.327 1.00 95.94 89 ALA A O 1
ATOM 667 N N . ILE A 1 90 ? 8.348 -0.902 -14.330 1.00 97.44 90 ILE A N 1
ATOM 668 C CA . ILE A 1 90 ? 7.327 -1.649 -13.565 1.00 97.44 90 ILE A CA 1
ATOM 669 C C . ILE A 1 90 ? 7.113 -1.022 -12.183 1.00 97.44 90 ILE A C 1
ATOM 671 O O . ILE A 1 90 ? 5.983 -0.676 -11.829 1.00 97.44 90 ILE A O 1
ATOM 675 N N . PHE A 1 91 ? 8.185 -0.852 -11.401 1.00 97.62 91 PHE A N 1
ATOM 676 C CA . PHE A 1 91 ? 8.073 -0.284 -10.053 1.00 97.62 91 PHE A CA 1
ATOM 677 C C . PHE A 1 91 ? 7.641 1.182 -10.085 1.00 97.62 91 PHE A C 1
ATOM 679 O O . PHE A 1 91 ? 6.844 1.596 -9.246 1.00 97.62 91 PHE A O 1
ATOM 686 N N . SER A 1 92 ? 8.107 1.951 -11.074 1.00 98.00 92 SER A N 1
ATOM 687 C CA . SER A 1 92 ? 7.705 3.349 -11.247 1.00 98.00 92 SER A CA 1
ATOM 688 C C . SER A 1 92 ? 6.221 3.470 -11.595 1.00 98.00 92 SER A C 1
ATOM 690 O O . SER A 1 92 ? 5.528 4.293 -11.000 1.00 98.00 92 SER A O 1
ATOM 692 N N . LEU A 1 93 ? 5.699 2.629 -12.498 1.00 98.06 93 LEU A N 1
ATOM 693 C CA . LEU A 1 93 ? 4.277 2.652 -12.841 1.00 98.06 93 LEU A CA 1
ATOM 694 C C . LEU A 1 93 ? 3.411 2.217 -11.658 1.00 98.06 93 LEU A C 1
ATOM 696 O O . LEU A 1 93 ? 2.410 2.873 -11.374 1.00 98.06 93 LEU A O 1
ATOM 700 N N . TRP A 1 94 ? 3.796 1.149 -10.951 1.00 98.44 94 TRP A N 1
ATOM 701 C CA . TRP A 1 94 ? 3.091 0.743 -9.736 1.00 98.44 94 TRP A CA 1
ATOM 702 C C . TRP A 1 94 ? 3.073 1.879 -8.712 1.00 98.44 94 TRP A C 1
ATOM 704 O O . TRP A 1 94 ? 2.006 2.228 -8.217 1.00 98.44 94 TRP A O 1
ATOM 714 N N . TYR A 1 95 ? 4.222 2.515 -8.465 1.00 97.81 95 TYR A N 1
ATOM 715 C CA . TYR A 1 95 ? 4.345 3.630 -7.530 1.00 97.81 95 TYR A CA 1
ATOM 716 C C . TYR A 1 95 ? 3.416 4.794 -7.889 1.00 97.81 95 TYR A C 1
ATOM 718 O O . TYR A 1 95 ? 2.643 5.247 -7.046 1.00 97.81 95 TYR A O 1
ATOM 726 N N . VAL A 1 96 ? 3.431 5.233 -9.152 1.00 97.44 96 VAL A N 1
ATOM 727 C CA . VAL A 1 96 ? 2.541 6.292 -9.656 1.00 97.44 96 VAL A CA 1
ATOM 728 C C . VAL A 1 96 ? 1.069 5.912 -9.473 1.00 97.44 96 VAL A C 1
ATOM 730 O O . VAL A 1 96 ? 0.264 6.758 -9.085 1.00 97.44 96 VAL A O 1
ATOM 733 N N . ALA A 1 97 ? 0.713 4.646 -9.704 1.00 97.25 97 ALA A N 1
ATOM 734 C CA . ALA A 1 97 ? -0.659 4.169 -9.563 1.00 97.25 97 ALA A CA 1
ATOM 735 C C . ALA A 1 97 ? -1.155 4.172 -8.106 1.00 97.25 97 ALA A C 1
ATOM 737 O O . ALA A 1 97 ? -2.346 4.384 -7.869 1.00 97.25 97 ALA A O 1
ATOM 738 N N . VAL A 1 98 ? -0.272 3.942 -7.127 1.00 97.56 98 VAL A N 1
ATOM 739 C CA . VAL A 1 98 ? -0.679 3.746 -5.725 1.00 97.56 98 VAL A CA 1
ATOM 740 C C . VAL A 1 98 ? -0.384 4.921 -4.802 1.00 97.56 98 VAL A C 1
ATOM 742 O O . VAL A 1 98 ? -1.014 5.010 -3.751 1.00 97.56 98 VAL A O 1
ATOM 745 N N . ILE A 1 99 ? 0.525 5.836 -5.153 1.00 97.12 99 ILE A N 1
ATOM 746 C CA . ILE A 1 99 ? 1.003 6.853 -4.205 1.00 97.12 99 ILE A CA 1
ATOM 747 C C . ILE A 1 99 ? -0.118 7.766 -3.693 1.00 97.12 99 ILE A C 1
ATOM 749 O O . ILE A 1 99 ? -0.221 7.994 -2.490 1.00 97.12 99 ILE A O 1
ATOM 753 N N . PHE A 1 100 ? -1.022 8.225 -4.562 1.00 95.69 100 PHE A N 1
ATOM 754 C CA . PHE A 1 100 ? -2.152 9.058 -4.140 1.00 95.69 100 PHE A CA 1
ATOM 755 C C . PHE A 1 100 ? -3.167 8.289 -3.279 1.00 95.69 100 PHE A C 1
ATOM 757 O O . PHE A 1 100 ? -3.516 8.792 -2.207 1.00 95.69 100 PHE A O 1
ATOM 764 N N . PRO A 1 101 ? -3.603 7.067 -3.657 1.00 96.44 101 PRO A N 1
ATOM 765 C CA . PRO A 1 101 ? -4.381 6.211 -2.765 1.00 96.44 101 PRO A CA 1
ATOM 766 C C . PRO A 1 101 ? -3.720 5.977 -1.401 1.00 96.44 101 PRO A C 1
ATOM 768 O O . PRO A 1 101 ? -4.405 6.082 -0.382 1.00 96.44 101 PRO A O 1
ATOM 771 N N . ILE A 1 102 ? -2.408 5.710 -1.355 1.00 96.44 102 ILE A N 1
ATOM 772 C CA . ILE A 1 102 ? -1.650 5.526 -0.105 1.00 96.44 102 ILE A CA 1
ATOM 773 C C . ILE A 1 102 ? -1.704 6.799 0.741 1.00 96.44 102 ILE A C 1
ATOM 775 O O . ILE A 1 102 ? -2.047 6.726 1.917 1.00 96.44 102 ILE A O 1
ATOM 779 N N . LEU A 1 103 ? -1.390 7.964 0.169 1.00 97.06 103 LEU A N 1
ATOM 780 C CA . LEU A 1 103 ? -1.349 9.221 0.920 1.00 97.06 103 LEU A CA 1
ATOM 781 C C . LEU A 1 103 ? -2.728 9.636 1.428 1.00 97.06 103 LEU A C 1
ATOM 783 O O . LEU A 1 103 ? -2.855 10.044 2.582 1.00 97.06 103 LEU A O 1
ATOM 787 N N . GLY A 1 104 ? -3.760 9.511 0.590 1.00 96.56 104 GLY A N 1
ATOM 788 C CA . GLY A 1 104 ? -5.129 9.860 0.963 1.00 96.56 104 GLY A CA 1
ATOM 789 C C . GLY A 1 104 ? -5.671 8.960 2.073 1.00 96.56 104 GLY A C 1
ATOM 790 O O . GLY A 1 104 ? -6.215 9.446 3.065 1.00 96.56 104 GLY A O 1
ATOM 791 N N . SER A 1 105 ? -5.475 7.645 1.946 1.00 97.56 105 SER A N 1
ATOM 792 C CA . SER A 1 105 ? -5.904 6.693 2.976 1.00 97.56 105 SER A CA 1
ATOM 793 C C . SER A 1 105 ? -5.072 6.799 4.260 1.00 97.56 105 SER A C 1
ATOM 795 O O . SER A 1 105 ? -5.628 6.741 5.360 1.00 97.56 105 SER A O 1
ATOM 797 N N . GLY A 1 106 ? -3.762 7.026 4.130 1.00 96.50 106 GLY A N 1
ATOM 798 C CA . GLY A 1 106 ? -2.842 7.255 5.242 1.00 96.50 106 GLY A CA 1
ATOM 799 C C . GLY A 1 106 ? -3.214 8.489 6.059 1.00 96.50 106 GLY A C 1
ATOM 800 O O . GLY A 1 106 ? -3.261 8.412 7.284 1.00 96.50 106 GLY A O 1
ATOM 801 N N . LEU A 1 107 ? -3.599 9.587 5.400 1.00 97.31 107 LEU A N 1
ATOM 802 C CA . LEU A 1 107 ? -4.035 10.816 6.064 1.00 97.31 107 LEU A CA 1
ATOM 803 C C . LEU A 1 107 ? -5.264 10.578 6.951 1.00 97.31 107 LEU A C 1
ATOM 805 O O . LEU A 1 107 ? -5.290 11.015 8.102 1.00 97.31 107 LEU A O 1
ATOM 809 N N . ALA A 1 108 ? -6.265 9.846 6.453 1.00 97.12 108 ALA A N 1
ATOM 810 C CA . ALA A 1 108 ? -7.448 9.509 7.243 1.00 97.12 108 ALA A CA 1
ATOM 811 C C . ALA A 1 108 ? -7.087 8.664 8.479 1.00 97.12 108 ALA A C 1
ATOM 813 O O . ALA A 1 108 ? -7.503 8.987 9.595 1.00 97.12 108 ALA A O 1
ATOM 814 N N . ILE A 1 109 ? -6.270 7.619 8.294 1.00 96.94 109 ILE A N 1
ATOM 815 C CA . ILE A 1 109 ? -5.799 6.740 9.379 1.00 96.94 109 ILE A CA 1
ATOM 816 C C . ILE A 1 109 ? -4.984 7.532 10.408 1.00 96.94 109 ILE A C 1
ATOM 818 O O . ILE A 1 109 ? -5.172 7.371 11.616 1.00 96.94 109 ILE A O 1
ATOM 822 N N . TRP A 1 110 ? -4.115 8.425 9.943 1.00 97.50 110 TRP A N 1
ATOM 823 C CA . TRP A 1 110 ? -3.296 9.276 10.792 1.00 97.50 110 TRP A CA 1
ATOM 824 C C . TRP A 1 110 ? -4.155 10.196 11.666 1.00 97.50 110 TRP A C 1
ATOM 826 O O . TRP A 1 110 ? -4.011 10.167 12.892 1.00 97.50 110 TRP A O 1
ATOM 836 N N . ILE A 1 111 ? -5.124 10.911 11.079 1.00 97.00 111 ILE A N 1
ATOM 837 C CA . ILE A 1 111 ? -6.072 11.765 11.818 1.00 97.00 111 ILE A CA 1
ATOM 838 C C . ILE A 1 111 ? -6.820 10.957 12.886 1.00 97.00 111 ILE A C 1
ATOM 840 O O . ILE A 1 111 ? -6.918 11.384 14.041 1.00 97.00 111 ILE A O 1
ATOM 844 N N . HIS A 1 112 ? -7.320 9.770 12.529 1.00 96.69 112 HIS A N 1
ATOM 845 C CA . HIS A 1 112 ? -7.998 8.895 13.483 1.00 96.69 112 HIS A CA 1
ATOM 846 C C . HIS A 1 112 ? -7.079 8.475 14.634 1.00 96.69 112 HIS A C 1
ATOM 848 O O . HIS A 1 112 ? -7.487 8.528 15.794 1.00 96.69 112 HIS A O 1
ATOM 854 N N . SER A 1 113 ? -5.831 8.106 14.336 1.00 96.62 113 SER A N 1
ATOM 855 C CA . SER A 1 113 ? -4.880 7.669 15.359 1.00 96.62 113 SER A CA 1
ATOM 856 C C . SER A 1 113 ? -4.516 8.778 16.347 1.00 96.62 113 SER A C 1
ATOM 858 O O . SER A 1 113 ? -4.481 8.523 17.550 1.00 96.62 113 SER A O 1
ATOM 860 N N . ILE A 1 114 ? -4.359 10.023 15.881 1.00 96.94 114 ILE A N 1
ATOM 861 C CA . ILE A 1 114 ? -4.153 11.183 16.758 1.00 96.94 114 ILE A CA 1
ATOM 862 C C . ILE A 1 114 ? -5.354 11.360 17.693 1.00 96.94 114 ILE A C 1
ATOM 864 O O . ILE A 1 114 ? -5.189 11.485 18.908 1.00 96.94 114 ILE A O 1
ATOM 868 N N . ARG A 1 115 ? -6.577 11.330 17.145 1.00 96.56 115 ARG A N 1
ATOM 869 C CA . ARG A 1 115 ? -7.802 11.448 17.947 1.00 96.56 115 ARG A CA 1
ATOM 870 C C . ARG A 1 115 ? -7.881 10.347 19.008 1.00 96.56 115 ARG A C 1
ATOM 872 O O . ARG A 1 115 ? -8.173 10.647 20.164 1.00 96.56 115 ARG A O 1
ATOM 879 N N . ALA A 1 116 ? -7.598 9.101 18.634 1.00 95.12 116 ALA A N 1
ATOM 880 C CA . ALA A 1 116 ? -7.610 7.967 19.552 1.00 95.12 116 ALA A CA 1
ATOM 881 C C . ALA A 1 116 ? -6.578 8.129 20.682 1.00 95.12 116 ALA A C 1
ATOM 883 O O . ALA A 1 116 ? -6.916 7.904 21.844 1.00 95.12 116 ALA A O 1
ATOM 884 N N . ALA A 1 117 ? -5.363 8.593 20.372 1.00 96.69 117 ALA A N 1
ATOM 885 C CA . ALA A 1 117 ? -4.331 8.869 21.371 1.00 96.69 117 ALA A CA 1
ATOM 886 C C . ALA A 1 117 ? -4.772 9.934 22.388 1.00 96.69 117 ALA A C 1
ATOM 888 O O . ALA A 1 117 ? -4.614 9.733 23.591 1.00 96.69 117 ALA A O 1
ATOM 889 N N . PHE A 1 118 ? -5.393 11.026 21.932 1.00 96.75 118 PHE A N 1
ATOM 890 C CA . PHE A 1 118 ? -5.896 12.072 22.830 1.00 96.75 118 PHE A CA 1
ATOM 891 C C . PHE A 1 118 ? -7.054 11.611 23.720 1.00 96.75 118 PHE A C 1
ATOM 893 O O . PHE A 1 118 ? -7.147 12.044 24.873 1.00 96.75 118 PHE A O 1
ATOM 900 N N . GLN A 1 119 ? -7.934 10.760 23.186 1.00 96.62 119 GLN A N 1
ATOM 901 C CA . GLN A 1 119 ? -9.117 10.269 23.893 1.00 96.62 119 GLN A CA 1
ATOM 902 C C . GLN A 1 119 ? -8.782 9.169 24.900 1.00 96.62 119 GLN A C 1
ATOM 904 O O . GLN A 1 119 ? -9.248 9.227 26.034 1.00 96.62 119 GLN A O 1
ATOM 909 N N . ARG A 1 120 ? -7.991 8.170 24.493 1.00 96.19 120 ARG A N 1
ATOM 910 C CA . ARG A 1 120 ? -7.708 6.988 25.319 1.00 96.19 120 ARG A CA 1
ATOM 911 C C . ARG A 1 120 ? -6.510 7.180 26.239 1.00 96.19 120 ARG A C 1
ATOM 913 O O . ARG A 1 120 ? -6.502 6.641 27.338 1.00 96.19 120 ARG A O 1
ATOM 920 N N . ARG A 1 121 ? -5.520 7.972 25.806 1.00 94.94 121 ARG A N 1
ATOM 921 C CA . ARG A 1 121 ? -4.299 8.302 26.566 1.00 94.94 121 ARG A CA 1
ATOM 922 C C . ARG A 1 121 ? -3.510 7.084 27.060 1.00 94.94 121 ARG A C 1
ATOM 924 O O . ARG A 1 121 ? -2.734 7.195 28.003 1.00 94.94 121 ARG A O 1
ATOM 931 N N . ASP A 1 122 ? -3.691 5.936 26.417 1.00 96.50 122 ASP A N 1
ATOM 932 C CA . ASP A 1 122 ? -2.907 4.736 26.676 1.00 96.50 122 ASP A CA 1
ATOM 933 C C . ASP A 1 122 ? -1.670 4.671 25.766 1.00 96.50 122 ASP A C 1
ATOM 935 O O . ASP A 1 122 ? -1.601 5.303 24.705 1.00 96.50 122 ASP A O 1
ATOM 939 N N . PHE A 1 123 ? -0.677 3.891 26.196 1.00 96.12 123 PHE A N 1
ATOM 940 C CA . PHE A 1 123 ? 0.590 3.751 25.481 1.00 96.12 123 PHE A CA 1
ATOM 941 C C . PHE A 1 123 ? 0.407 3.220 24.052 1.00 96.12 123 PHE A C 1
ATOM 943 O O . PHE A 1 123 ? 1.063 3.708 23.137 1.00 96.12 123 PHE A O 1
ATOM 950 N N . ALA A 1 124 ? -0.501 2.264 23.835 1.00 94.50 124 ALA A N 1
ATOM 951 C CA . ALA A 1 124 ? -0.709 1.654 22.523 1.00 94.50 124 ALA A CA 1
ATOM 952 C C . ALA A 1 124 ? -1.270 2.661 21.505 1.00 94.50 124 ALA A C 1
ATOM 954 O O . ALA A 1 124 ? -0.812 2.725 20.362 1.00 94.50 124 ALA A O 1
ATOM 955 N N . SER A 1 125 ? -2.221 3.490 21.929 1.00 94.75 125 SER A N 1
ATOM 956 C CA . SER A 1 125 ? -2.835 4.536 21.115 1.00 94.75 125 SER A CA 1
ATOM 957 C C . SER A 1 125 ? -1.826 5.636 20.781 1.00 94.75 125 SER A C 1
ATOM 959 O O . SER A 1 125 ? -1.745 6.064 19.630 1.00 94.75 125 SER A O 1
ATOM 961 N N . ILE A 1 126 ? -1.003 6.045 21.755 1.00 96.50 126 ILE A N 1
ATOM 962 C CA . ILE A 1 126 ? 0.076 7.024 21.545 1.00 96.50 126 ILE A CA 1
ATOM 963 C C . ILE A 1 126 ? 1.141 6.467 20.590 1.00 96.50 126 ILE A C 1
ATOM 965 O O . ILE A 1 126 ? 1.526 7.154 19.645 1.00 96.50 126 ILE A O 1
ATOM 969 N N . ALA A 1 127 ? 1.580 5.221 20.783 1.00 95.69 127 ALA A N 1
ATOM 970 C CA . ALA A 1 127 ? 2.559 4.572 19.912 1.00 95.69 127 ALA A CA 1
ATOM 971 C C . ALA A 1 127 ? 2.039 4.439 18.471 1.00 95.69 127 ALA A C 1
ATOM 973 O O . ALA A 1 127 ? 2.759 4.749 17.522 1.00 95.69 127 ALA A O 1
ATOM 974 N N . THR A 1 128 ? 0.767 4.063 18.302 1.00 94.31 128 THR A N 1
ATOM 975 C CA . THR A 1 128 ? 0.110 3.984 16.987 1.00 94.31 128 THR A CA 1
ATOM 976 C C . THR A 1 128 ? 0.062 5.353 16.305 1.00 94.31 128 THR A C 1
ATOM 978 O O . THR A 1 128 ? 0.390 5.467 15.125 1.00 94.31 128 THR A O 1
ATOM 981 N N . ALA A 1 129 ? -0.300 6.409 17.040 1.00 96.75 129 ALA A N 1
ATOM 982 C CA . ALA A 1 129 ? -0.301 7.772 16.514 1.00 96.75 129 ALA A CA 1
ATOM 983 C C . ALA A 1 129 ? 1.108 8.245 16.129 1.00 96.75 129 ALA A C 1
ATOM 985 O O . ALA A 1 129 ? 1.279 8.866 15.079 1.00 96.75 129 ALA A O 1
ATOM 986 N N . GLY A 1 130 ? 2.120 7.918 16.936 1.00 97.06 130 GLY A N 1
ATOM 987 C CA . GLY A 1 130 ? 3.523 8.201 16.634 1.00 97.06 130 GLY A CA 1
ATOM 988 C C . GLY A 1 130 ? 3.985 7.519 15.346 1.00 97.06 130 GLY A C 1
ATOM 989 O O . GLY A 1 130 ? 4.514 8.185 14.457 1.00 97.06 130 GLY A O 1
ATOM 990 N N . TRP A 1 131 ? 3.706 6.220 15.201 1.00 94.31 131 TRP A N 1
ATOM 991 C CA . TRP A 1 131 ? 4.034 5.465 13.990 1.00 94.31 131 TRP 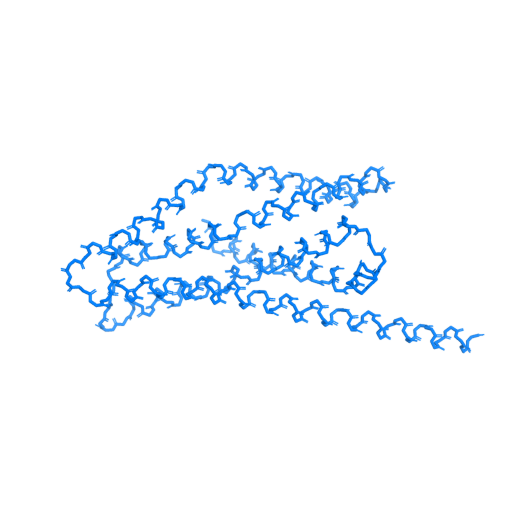A CA 1
ATOM 992 C C . TRP A 1 131 ? 3.341 6.030 12.750 1.00 94.31 131 TRP A C 1
ATOM 994 O O . TRP A 1 131 ? 3.998 6.297 11.747 1.00 94.31 131 TRP A O 1
ATOM 1004 N N . ASN A 1 132 ? 2.033 6.285 12.822 1.00 96.19 132 ASN A N 1
ATOM 1005 C CA . ASN A 1 132 ? 1.289 6.836 11.690 1.00 96.19 132 ASN A CA 1
ATOM 1006 C C . ASN A 1 132 ? 1.728 8.262 11.342 1.00 96.19 132 ASN A C 1
ATOM 1008 O O . ASN A 1 132 ? 1.724 8.620 10.169 1.00 96.19 132 ASN A O 1
ATOM 1012 N N . THR A 1 133 ? 2.147 9.063 12.328 1.00 97.56 133 THR A N 1
ATOM 1013 C CA . THR A 1 133 ? 2.732 10.391 12.082 1.00 97.56 133 THR A CA 1
ATOM 1014 C C . THR A 1 133 ? 4.030 10.268 11.298 1.00 97.56 133 THR A C 1
ATOM 1016 O O . THR A 1 133 ? 4.184 10.915 10.264 1.00 97.56 133 THR A O 1
ATOM 1019 N N . PHE A 1 134 ? 4.941 9.405 11.754 1.00 96.50 134 PHE A N 1
ATOM 1020 C CA . PHE A 1 134 ? 6.187 9.136 11.045 1.00 96.50 134 PHE A CA 1
ATOM 1021 C C . PHE A 1 134 ? 5.919 8.632 9.622 1.00 96.50 134 PHE A C 1
ATOM 1023 O O . PHE A 1 134 ? 6.440 9.202 8.667 1.00 96.50 134 PHE A O 1
ATOM 1030 N N . ALA A 1 135 ? 5.061 7.621 9.471 1.00 94.38 135 ALA A N 1
ATOM 1031 C CA . ALA A 1 135 ? 4.735 7.030 8.180 1.00 94.38 135 ALA A CA 1
ATOM 1032 C C . ALA A 1 135 ? 4.097 8.047 7.224 1.00 94.38 135 ALA A C 1
ATOM 1034 O O . ALA A 1 135 ? 4.492 8.121 6.065 1.00 94.38 135 ALA A O 1
ATOM 1035 N N . GLN A 1 136 ? 3.154 8.869 7.695 1.00 97.44 136 GLN A N 1
ATOM 1036 C CA . GLN A 1 136 ? 2.508 9.876 6.856 1.00 97.44 136 GLN A CA 1
ATOM 1037 C C . GLN A 1 136 ? 3.508 10.932 6.376 1.00 97.44 136 GLN A C 1
ATOM 1039 O O . GLN A 1 136 ? 3.511 11.273 5.192 1.00 97.44 136 GLN A O 1
ATOM 1044 N N . VAL A 1 137 ? 4.365 11.436 7.269 1.00 97.19 137 VAL A N 1
ATOM 1045 C CA . VAL A 1 137 ? 5.392 12.429 6.920 1.00 97.19 137 VAL A CA 1
ATOM 1046 C C . VAL A 1 137 ? 6.411 11.829 5.956 1.00 97.19 137 VAL A C 1
ATOM 1048 O O . VAL A 1 137 ? 6.657 12.412 4.902 1.00 97.19 137 VAL A O 1
ATOM 1051 N N . HIS A 1 138 ? 6.947 10.650 6.272 1.00 94.81 138 HIS A N 1
ATOM 1052 C CA . HIS A 1 138 ? 7.909 9.950 5.426 1.00 94.81 138 HIS A CA 1
ATOM 1053 C C . HIS A 1 138 ? 7.340 9.689 4.028 1.00 94.81 138 HIS A C 1
ATOM 1055 O O . HIS A 1 138 ? 7.943 10.101 3.043 1.00 94.81 138 HIS A O 1
ATOM 1061 N N . ASN A 1 139 ? 6.138 9.113 3.934 1.00 95.25 139 ASN A N 1
ATOM 1062 C CA . ASN A 1 139 ? 5.491 8.835 2.652 1.00 95.25 139 ASN A CA 1
ATOM 1063 C C . ASN A 1 139 ? 5.218 10.118 1.856 1.00 95.25 139 ASN A C 1
ATOM 1065 O O . ASN A 1 139 ? 5.351 10.112 0.635 1.00 95.25 139 ASN A O 1
ATOM 1069 N N . THR A 1 140 ? 4.855 11.217 2.526 1.00 97.31 140 THR A N 1
ATOM 1070 C CA . THR A 1 140 ? 4.603 12.510 1.866 1.00 97.31 140 THR A CA 1
ATOM 1071 C C . THR A 1 140 ? 5.893 13.102 1.301 1.00 97.31 140 THR A C 1
ATOM 1073 O O . THR A 1 140 ? 5.915 13.513 0.144 1.00 97.31 140 THR A O 1
ATOM 1076 N N . ILE A 1 141 ? 6.978 13.104 2.079 1.00 96.75 141 ILE A N 1
ATOM 1077 C CA . ILE A 1 141 ? 8.291 13.581 1.620 1.00 96.75 141 ILE A CA 1
ATOM 1078 C C . ILE A 1 141 ? 8.787 12.711 0.464 1.00 96.75 141 ILE A C 1
ATOM 1080 O O . ILE A 1 141 ? 9.110 13.230 -0.602 1.00 96.75 141 ILE A O 1
ATOM 1084 N N . SER A 1 142 ? 8.742 11.387 0.621 1.00 94.00 142 SER A N 1
ATOM 1085 C CA . SER A 1 142 ? 9.135 10.463 -0.440 1.00 94.00 142 SER A CA 1
ATOM 1086 C C . SER A 1 142 ? 8.282 10.623 -1.700 1.00 94.00 142 SER A C 1
ATOM 1088 O O . SER A 1 142 ? 8.817 10.473 -2.794 1.00 94.00 142 SER A O 1
ATOM 1090 N N . ALA A 1 143 ? 6.993 10.960 -1.591 1.00 95.62 143 ALA A N 1
ATOM 1091 C CA . ALA A 1 143 ? 6.159 11.302 -2.745 1.00 95.62 143 ALA A CA 1
ATOM 1092 C C . ALA A 1 143 ? 6.672 12.529 -3.491 1.00 95.62 143 ALA A C 1
ATOM 1094 O O . ALA A 1 143 ? 6.825 12.483 -4.709 1.00 95.62 143 ALA A O 1
ATOM 1095 N N . VAL A 1 144 ? 6.976 13.605 -2.769 1.00 95.75 144 VAL A N 1
ATOM 1096 C CA . VAL A 1 144 ? 7.503 14.837 -3.367 1.00 95.75 144 VAL A CA 1
ATOM 1097 C C . VAL A 1 144 ? 8.843 14.584 -4.063 1.00 95.75 144 VAL A C 1
ATOM 1099 O O . VAL A 1 144 ? 9.054 15.067 -5.172 1.00 95.75 144 VAL A O 1
ATOM 1102 N N . GLU A 1 145 ? 9.722 13.793 -3.451 1.00 95.38 145 GLU A N 1
ATOM 1103 C CA . GLU A 1 145 ? 11.063 13.515 -3.978 1.00 95.38 145 GLU A CA 1
ATOM 1104 C C . GLU A 1 145 ? 11.056 12.549 -5.173 1.00 95.38 145 GLU A C 1
ATOM 1106 O O . GLU A 1 145 ? 11.810 12.740 -6.126 1.00 95.38 145 G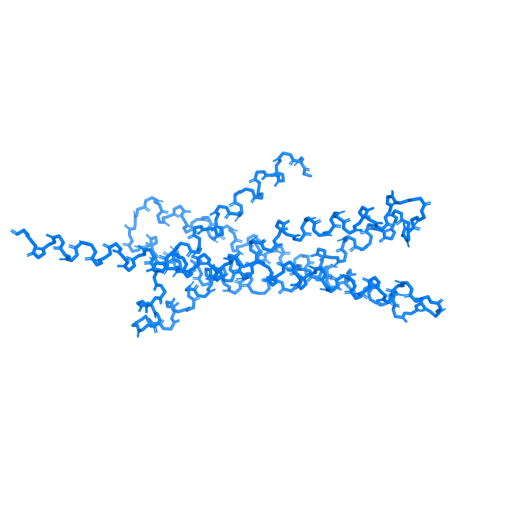LU A O 1
ATOM 1111 N N . ASN A 1 146 ? 10.210 11.514 -5.149 1.00 94.88 146 ASN A N 1
ATOM 1112 C CA . ASN A 1 146 ? 10.310 10.400 -6.099 1.00 94.88 146 ASN A CA 1
ATOM 1113 C C . ASN A 1 146 ? 9.263 10.433 -7.220 1.00 94.88 146 ASN A C 1
ATOM 1115 O O . ASN A 1 146 ? 9.474 9.798 -8.254 1.00 94.88 146 ASN A O 1
ATOM 1119 N N . LEU A 1 147 ? 8.149 11.162 -7.068 1.00 95.31 147 LEU A N 1
ATOM 1120 C CA . LEU A 1 147 ? 7.064 11.150 -8.057 1.00 95.31 147 LEU A CA 1
ATOM 1121 C C . LEU A 1 147 ? 7.512 11.663 -9.429 1.00 95.31 147 LEU A C 1
ATOM 1123 O O . LEU A 1 147 ? 7.181 11.051 -10.443 1.00 95.31 147 LEU A O 1
ATOM 1127 N N . GLY A 1 148 ? 8.292 12.747 -9.467 1.00 96.31 148 GLY A N 1
ATOM 1128 C CA . GLY A 1 148 ? 8.819 13.291 -10.721 1.00 96.31 148 GLY A CA 1
ATOM 1129 C C . GLY A 1 148 ? 9.696 12.280 -11.464 1.00 96.31 148 GLY A C 1
ATOM 1130 O O . GLY A 1 148 ? 9.494 12.043 -12.654 1.00 96.31 148 GLY A O 1
ATOM 1131 N N . GLY A 1 149 ? 10.609 11.619 -10.746 1.00 96.56 149 GLY A N 1
ATOM 1132 C CA . GLY A 1 149 ? 11.462 10.571 -11.310 1.00 96.56 149 GLY A CA 1
ATOM 1133 C 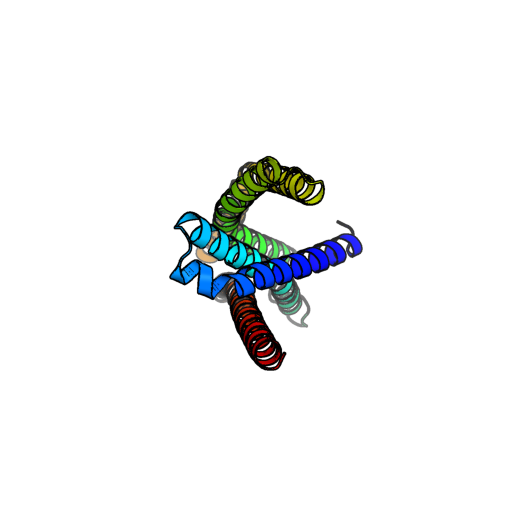C . GLY A 1 149 ? 10.669 9.349 -11.777 1.00 96.56 149 GLY A C 1
ATOM 1134 O O . GLY A 1 149 ? 10.921 8.835 -12.862 1.00 96.56 149 GLY A O 1
ATOM 1135 N N . ALA A 1 150 ? 9.672 8.906 -11.009 1.00 96.00 150 ALA A N 1
ATOM 1136 C CA . ALA A 1 150 ? 8.826 7.776 -11.388 1.00 96.00 150 ALA A CA 1
ATOM 1137 C C . ALA A 1 150 ? 8.003 8.067 -12.655 1.00 96.00 150 ALA A C 1
ATOM 1139 O O . ALA A 1 150 ? 7.957 7.237 -13.562 1.00 96.00 150 ALA A O 1
ATOM 1140 N N . LEU A 1 151 ? 7.404 9.259 -12.754 1.00 96.19 151 LEU A N 1
ATOM 1141 C CA . LEU A 1 151 ? 6.704 9.702 -13.963 1.00 96.19 151 LEU A CA 1
ATOM 1142 C C . LEU A 1 151 ? 7.653 9.788 -15.164 1.00 96.19 151 LEU A C 1
ATOM 1144 O O . LEU A 1 151 ? 7.284 9.339 -16.248 1.00 96.19 151 LEU A O 1
ATOM 1148 N N . GLY A 1 152 ? 8.871 10.304 -14.962 1.00 96.38 152 GLY A N 1
ATOM 1149 C CA . GLY A 1 152 ? 9.925 10.335 -15.978 1.00 96.38 152 GLY A CA 1
ATOM 1150 C C . GLY A 1 152 ? 10.270 8.939 -16.494 1.00 96.38 152 GLY A C 1
ATOM 1151 O O . GLY A 1 152 ? 10.174 8.695 -17.689 1.00 96.38 152 GLY A O 1
ATOM 1152 N N . ASN A 1 153 ? 10.544 7.985 -15.599 1.00 95.62 153 ASN A N 1
ATOM 1153 C CA . ASN A 1 153 ? 10.878 6.605 -15.975 1.00 95.62 153 ASN A CA 1
ATOM 1154 C C . ASN A 1 153 ? 9.760 5.933 -16.792 1.00 95.62 153 ASN A C 1
ATOM 1156 O O . ASN A 1 153 ? 10.034 5.234 -17.767 1.00 95.62 153 ASN A O 1
ATOM 1160 N N . VAL A 1 154 ? 8.495 6.138 -16.402 1.00 93.81 154 VAL A N 1
ATOM 1161 C CA . VAL A 1 154 ? 7.337 5.620 -17.148 1.00 93.81 154 VAL A CA 1
ATOM 1162 C C . VAL A 1 154 ? 7.242 6.298 -18.517 1.00 93.81 154 VAL A C 1
ATOM 1164 O O . VAL A 1 154 ? 7.110 5.614 -19.533 1.00 93.81 154 VAL A O 1
ATOM 1167 N N . GLY A 1 155 ? 7.337 7.629 -18.556 1.00 93.06 155 GLY A N 1
ATOM 1168 C CA . GLY A 1 155 ? 7.275 8.417 -19.785 1.00 93.06 155 GLY A CA 1
ATOM 1169 C C . GLY A 1 155 ? 8.374 8.048 -20.779 1.00 93.06 155 GLY A C 1
ATOM 1170 O O . GLY A 1 155 ? 8.080 7.808 -21.948 1.00 93.06 155 GLY A O 1
ATOM 1171 N N . ASP A 1 156 ? 9.613 7.917 -20.311 1.00 92.62 156 ASP A N 1
ATOM 1172 C CA . ASP A 1 156 ? 10.768 7.537 -21.123 1.00 92.62 156 ASP A CA 1
ATOM 1173 C C . ASP A 1 156 ? 10.617 6.121 -21.681 1.00 92.62 156 ASP A C 1
ATOM 1175 O O . ASP A 1 156 ? 10.877 5.891 -22.866 1.00 92.62 156 ASP A O 1
ATOM 1179 N N . PHE A 1 157 ? 10.142 5.173 -20.866 1.00 89.81 157 PHE A N 1
ATOM 1180 C CA . PHE A 1 157 ? 9.917 3.799 -21.311 1.00 89.81 157 PHE A CA 1
ATOM 1181 C C . PHE A 1 157 ? 8.879 3.735 -22.442 1.00 89.81 157 PHE A C 1
ATOM 1183 O O . PHE A 1 157 ? 9.147 3.172 -23.508 1.00 89.81 157 PHE A O 1
ATOM 1190 N N . PHE A 1 158 ? 7.710 4.361 -22.260 1.00 88.69 158 PHE A N 1
ATOM 1191 C CA . PHE A 1 158 ? 6.671 4.391 -23.296 1.00 88.69 158 PHE A CA 1
ATOM 1192 C C . PHE A 1 158 ? 7.069 5.246 -24.504 1.00 88.69 158 PHE A C 1
ATOM 1194 O O . PHE A 1 158 ? 6.776 4.871 -25.638 1.00 88.69 158 PHE A O 1
ATOM 1201 N N . GLY A 1 159 ? 7.788 6.350 -24.297 1.00 86.19 159 GLY A N 1
ATOM 1202 C CA . GLY A 1 159 ? 8.317 7.192 -25.367 1.00 86.19 159 GLY A CA 1
ATOM 1203 C C . GLY A 1 159 ? 9.291 6.433 -26.269 1.00 86.19 159 GLY A C 1
ATOM 1204 O O . GLY A 1 159 ? 9.185 6.509 -27.494 1.00 86.19 159 GLY A O 1
ATOM 1205 N N . LYS A 1 160 ? 10.196 5.632 -25.692 1.00 83.12 160 LYS A N 1
ATOM 1206 C CA . LYS A 1 160 ? 11.073 4.726 -26.451 1.00 83.12 160 LYS A CA 1
ATOM 1207 C C . LYS A 1 160 ? 10.276 3.630 -27.167 1.00 83.12 160 LYS A C 1
ATOM 1209 O O . LYS A 1 160 ? 10.572 3.331 -28.324 1.00 83.12 160 LYS A O 1
ATOM 1214 N N . ALA A 1 161 ? 9.266 3.055 -26.511 1.00 77.12 161 ALA A N 1
ATOM 1215 C CA . ALA A 1 161 ? 8.428 2.005 -27.092 1.00 77.12 161 ALA A CA 1
ATOM 1216 C C . ALA A 1 161 ? 7.598 2.495 -28.296 1.00 77.12 161 ALA A C 1
ATOM 1218 O O . ALA A 1 161 ? 7.432 1.755 -29.261 1.00 77.12 161 ALA A O 1
ATOM 1219 N N . LEU A 1 162 ? 7.114 3.743 -28.266 1.00 72.75 162 LEU A N 1
ATOM 1220 C CA . LEU A 1 162 ? 6.325 4.352 -29.345 1.00 72.75 162 LEU A CA 1
ATOM 1221 C C . LEU A 1 162 ? 7.186 4.871 -30.506 1.00 72.75 162 LEU A C 1
ATOM 1223 O O . LEU A 1 162 ? 6.761 4.816 -31.658 1.00 72.75 162 LEU A O 1
ATOM 1227 N N . ASN A 1 163 ? 8.398 5.361 -30.226 1.00 71.25 163 ASN A N 1
ATOM 1228 C CA . ASN A 1 163 ? 9.284 5.931 -31.246 1.00 71.25 163 ASN A CA 1
ATOM 1229 C C . ASN A 1 163 ? 10.143 4.893 -31.984 1.00 71.25 163 ASN A C 1
ATOM 1231 O O . ASN A 1 163 ? 10.806 5.239 -32.966 1.00 71.25 163 ASN A O 1
ATOM 1235 N N . SER A 1 164 ? 10.142 3.621 -31.568 1.00 61.66 164 SER A N 1
ATOM 1236 C CA . SER A 1 164 ? 10.843 2.573 -32.312 1.00 61.66 164 SER A CA 1
ATOM 1237 C C . SER A 1 164 ? 10.087 2.240 -33.603 1.00 61.66 164 SER A C 1
ATOM 1239 O O . SER A 1 164 ? 9.216 1.369 -33.637 1.00 61.66 164 SER A O 1
ATOM 1241 N N . LYS A 1 165 ? 10.422 2.946 -34.689 1.00 46.47 165 LYS A N 1
ATOM 1242 C CA . LYS A 1 165 ? 10.006 2.610 -36.055 1.00 46.47 165 LYS A CA 1
ATOM 1243 C C . LYS A 1 165 ? 10.596 1.244 -36.440 1.00 46.47 165 LYS A C 1
ATOM 1245 O O . LYS A 1 165 ? 11.695 1.191 -36.979 1.00 46.47 165 LYS A O 1
ATOM 1250 N N . GLY A 1 166 ? 9.885 0.150 -36.151 1.00 44.88 166 GLY A N 1
ATOM 1251 C CA . GLY A 1 166 ? 10.167 -1.164 -36.751 1.00 44.88 166 GLY A CA 1
ATOM 1252 C C . GLY A 1 166 ? 10.288 -2.391 -35.838 1.00 44.88 166 GLY A C 1
ATOM 1253 O O . GLY A 1 166 ? 10.924 -3.348 -36.258 1.00 44.88 166 GLY A O 1
ATOM 1254 N N . GLY A 1 167 ? 9.705 -2.432 -34.633 1.00 47.34 167 GLY A N 1
ATOM 1255 C CA . GLY A 1 167 ? 9.822 -3.624 -33.777 1.00 47.34 167 GLY A CA 1
ATOM 1256 C C . GLY A 1 167 ? 8.551 -4.001 -33.024 1.00 47.34 167 GLY A C 1
ATOM 1257 O O . GLY A 1 167 ? 8.239 -3.404 -31.999 1.00 47.34 167 GLY A O 1
ATOM 1258 N N . ASP A 1 168 ? 7.891 -5.073 -33.466 1.00 62.47 168 ASP A N 1
ATOM 1259 C CA . ASP A 1 168 ? 6.734 -5.722 -32.821 1.00 62.47 168 ASP A CA 1
ATOM 1260 C C . ASP A 1 168 ? 7.010 -6.149 -31.349 1.00 62.47 168 ASP A C 1
ATOM 1262 O O . ASP A 1 168 ? 6.093 -6.406 -30.575 1.00 62.47 168 ASP A O 1
ATOM 1266 N N . GLY A 1 169 ? 8.279 -6.185 -30.914 1.00 61.84 169 GLY A N 1
ATOM 1267 C CA . GLY A 1 169 ? 8.695 -6.562 -29.555 1.00 61.84 169 GLY A CA 1
ATOM 1268 C C . GLY A 1 169 ? 8.571 -5.469 -28.478 1.00 61.84 169 GLY A C 1
ATOM 1269 O O . GLY A 1 169 ? 8.189 -5.777 -27.349 1.00 61.84 169 GLY A O 1
ATOM 1270 N N . LYS A 1 170 ? 8.839 -4.187 -28.785 1.00 65.75 170 LYS A N 1
ATOM 1271 C CA . LYS A 1 170 ? 8.846 -3.117 -27.754 1.00 65.75 170 LYS A CA 1
ATOM 1272 C C . LYS A 1 170 ? 7.443 -2.628 -27.386 1.00 65.75 170 LYS A C 1
ATOM 1274 O O . LYS A 1 170 ? 7.183 -2.342 -26.219 1.00 65.75 170 LYS A O 1
ATOM 1279 N N . GLY A 1 171 ? 6.506 -2.650 -28.335 1.00 72.69 171 GLY A N 1
ATOM 1280 C CA . GLY A 1 171 ? 5.081 -2.460 -28.040 1.00 72.69 171 GLY A CA 1
ATOM 1281 C C . GLY A 1 171 ? 4.528 -3.552 -27.112 1.00 72.69 171 GLY A C 1
ATOM 1282 O O . GLY A 1 171 ? 3.817 -3.251 -26.153 1.00 72.69 171 GLY A O 1
ATOM 1283 N N . LYS A 1 172 ? 4.933 -4.814 -27.325 1.00 79.94 172 LYS A N 1
ATOM 1284 C CA . LYS A 1 172 ? 4.572 -5.945 -26.450 1.00 79.94 172 LYS A CA 1
ATOM 1285 C C . LYS A 1 172 ? 5.141 -5.792 -25.039 1.00 79.94 172 LYS A C 1
ATOM 1287 O O . LYS A 1 172 ? 4.436 -6.101 -24.082 1.00 79.94 172 LYS A O 1
ATOM 1292 N N . ALA A 1 173 ? 6.355 -5.257 -24.893 1.00 83.00 173 ALA A N 1
ATOM 1293 C CA . ALA A 1 173 ? 6.936 -4.954 -23.583 1.00 83.00 173 ALA A CA 1
ATOM 1294 C C . ALA A 1 173 ? 6.130 -3.887 -22.818 1.00 83.00 173 ALA A C 1
ATOM 1296 O O . ALA A 1 173 ? 5.867 -4.058 -21.631 1.00 83.00 173 ALA A O 1
ATOM 1297 N N . GLY A 1 174 ? 5.663 -2.830 -23.495 1.00 86.75 174 GLY A N 1
ATOM 1298 C CA . GLY A 1 174 ? 4.767 -1.830 -22.895 1.00 86.75 174 GLY A CA 1
ATOM 1299 C C . GLY A 1 174 ? 3.437 -2.416 -22.415 1.00 86.75 174 GLY A C 1
ATOM 1300 O O . GLY A 1 174 ? 3.000 -2.132 -21.302 1.00 86.75 174 GLY A O 1
ATOM 1301 N N . ILE A 1 175 ? 2.820 -3.289 -23.216 1.00 88.50 175 ILE A N 1
ATOM 1302 C CA . ILE A 1 175 ? 1.593 -3.998 -22.821 1.00 88.50 175 ILE A CA 1
ATOM 1303 C C . ILE A 1 175 ? 1.863 -4.918 -21.624 1.00 88.50 175 ILE A C 1
ATOM 1305 O O . ILE A 1 175 ? 1.104 -4.901 -20.656 1.00 88.50 175 ILE A O 1
ATOM 1309 N N . LEU A 1 176 ? 2.954 -5.688 -21.659 1.00 90.81 176 LEU A N 1
ATOM 1310 C CA . LEU A 1 176 ? 3.343 -6.582 -20.569 1.00 90.81 176 LEU A CA 1
ATOM 1311 C C . LEU A 1 176 ? 3.575 -5.817 -19.261 1.00 90.81 176 LEU A C 1
ATOM 1313 O O . LEU A 1 176 ? 3.121 -6.266 -18.213 1.00 90.81 176 LEU A O 1
ATOM 1317 N N . LEU A 1 177 ? 4.220 -4.650 -19.323 1.00 93.69 177 LEU A N 1
ATOM 1318 C CA . LEU A 1 177 ? 4.425 -3.773 -18.171 1.00 93.69 177 LEU A CA 1
ATOM 1319 C C . LEU A 1 177 ? 3.087 -3.404 -17.515 1.00 93.69 177 LEU A C 1
ATOM 1321 O O . LEU A 1 177 ? 2.925 -3.574 -16.305 1.00 93.69 177 LEU A O 1
ATOM 1325 N N . ILE A 1 178 ? 2.118 -2.931 -18.309 1.00 94.50 178 ILE A N 1
ATOM 1326 C CA . ILE A 1 178 ? 0.782 -2.566 -17.810 1.00 94.50 178 ILE A CA 1
ATOM 1327 C C . ILE A 1 178 ? 0.097 -3.790 -17.206 1.00 94.50 178 ILE A C 1
ATOM 1329 O O . ILE A 1 178 ? -0.443 -3.707 -16.105 1.00 94.50 178 ILE A O 1
ATOM 1333 N N . LEU A 1 179 ? 0.147 -4.931 -17.898 1.00 96.38 179 LEU A N 1
ATOM 1334 C CA . LEU A 1 179 ? -0.452 -6.175 -17.423 1.00 96.38 179 LEU A CA 1
ATOM 1335 C C . LEU A 1 179 ? 0.133 -6.609 -16.079 1.00 96.38 179 LEU A C 1
ATOM 1337 O O . LEU A 1 179 ? -0.634 -6.956 -15.189 1.00 96.38 179 LEU A O 1
ATOM 1341 N N . ILE A 1 180 ? 1.453 -6.545 -15.892 1.00 97.56 180 ILE A N 1
ATOM 1342 C CA . ILE A 1 180 ? 2.106 -6.894 -14.622 1.00 97.56 180 ILE A CA 1
ATOM 1343 C C . ILE A 1 180 ? 1.574 -6.026 -13.478 1.00 97.56 180 ILE A C 1
ATOM 1345 O O . ILE A 1 180 ? 1.169 -6.557 -12.442 1.00 97.56 180 ILE A O 1
ATOM 1349 N N . VAL A 1 181 ? 1.536 -4.703 -13.664 1.00 98.12 181 VAL A N 1
ATOM 1350 C CA . VAL A 1 181 ? 1.083 -3.773 -12.619 1.00 98.12 181 VAL A CA 1
ATOM 1351 C C . VAL A 1 181 ? -0.405 -3.960 -12.324 1.00 98.12 181 VAL A C 1
ATOM 1353 O O . VAL A 1 181 ? -0.795 -4.045 -11.159 1.00 98.12 181 VAL A O 1
ATOM 1356 N N . VAL A 1 182 ? -1.241 -4.087 -13.358 1.00 98.38 182 VAL A N 1
ATOM 1357 C CA . VAL A 1 182 ? -2.684 -4.315 -13.201 1.00 98.38 182 VAL A CA 1
ATOM 1358 C C . VAL A 1 182 ? -2.955 -5.649 -12.510 1.00 98.38 182 VAL A C 1
ATOM 1360 O O . VAL A 1 182 ? -3.751 -5.685 -11.576 1.00 98.38 182 VAL A O 1
ATOM 1363 N N . LEU A 1 183 ? -2.282 -6.733 -12.907 1.00 98.44 183 LEU A N 1
ATOM 1364 C CA . LEU A 1 183 ? -2.439 -8.046 -12.277 1.00 98.44 183 LEU A CA 1
ATOM 1365 C C . LEU A 1 183 ? -2.022 -8.017 -10.807 1.00 98.44 183 LEU A C 1
ATOM 1367 O O . LEU A 1 183 ? -2.750 -8.548 -9.970 1.00 98.44 183 LEU A O 1
ATOM 1371 N N . ALA A 1 184 ? -0.904 -7.364 -10.477 1.00 98.62 184 ALA A N 1
ATOM 1372 C CA . ALA A 1 184 ? -0.463 -7.215 -9.095 1.00 98.62 184 ALA A CA 1
ATOM 1373 C C . ALA A 1 184 ? -1.504 -6.475 -8.241 1.00 98.62 184 ALA A C 1
ATOM 1375 O O . ALA A 1 184 ? -1.855 -6.936 -7.153 1.00 98.62 184 ALA A O 1
ATOM 1376 N N . LEU A 1 185 ? -2.034 -5.355 -8.743 1.00 98.62 185 LEU A N 1
ATOM 1377 C CA . LEU A 1 185 ? -3.049 -4.566 -8.043 1.00 98.62 185 LEU A CA 1
ATOM 1378 C C . LEU A 1 185 ? -4.365 -5.333 -7.903 1.00 98.62 185 LEU A C 1
ATOM 1380 O O . LEU A 1 185 ? -4.884 -5.452 -6.795 1.00 98.62 185 LEU A O 1
ATOM 1384 N N . VAL A 1 186 ? -4.889 -5.895 -8.994 1.00 98.62 186 VAL A N 1
ATOM 1385 C CA . VAL A 1 186 ? -6.143 -6.659 -8.982 1.00 98.62 186 VAL A CA 1
ATOM 1386 C C . VAL A 1 186 ? -6.038 -7.840 -8.024 1.00 98.62 186 VAL A C 1
ATOM 1388 O O . VAL A 1 186 ? -6.917 -8.009 -7.182 1.00 98.62 186 VAL A O 1
ATOM 1391 N N . ALA A 1 187 ? -4.956 -8.618 -8.087 1.00 98.44 187 ALA A N 1
ATOM 1392 C CA . ALA A 1 187 ? -4.754 -9.743 -7.184 1.00 98.44 187 ALA A CA 1
ATOM 1393 C C . ALA A 1 187 ? -4.640 -9.288 -5.718 1.00 98.44 187 ALA A C 1
ATOM 1395 O O . ALA A 1 187 ? -5.275 -9.884 -4.846 1.00 98.44 187 ALA A O 1
ATOM 1396 N N . GLY A 1 188 ? -3.918 -8.194 -5.447 1.00 98.56 188 GLY A N 1
ATOM 1397 C CA . GLY A 1 188 ? -3.832 -7.602 -4.111 1.00 98.56 188 GLY A CA 1
ATOM 1398 C C . GLY A 1 188 ? -5.205 -7.217 -3.550 1.00 98.56 188 GLY A C 1
ATOM 1399 O O . GLY A 1 188 ? -5.574 -7.641 -2.454 1.00 98.56 188 GLY A O 1
ATOM 1400 N N . PHE A 1 189 ? -6.016 -6.502 -4.334 1.00 98.56 189 PHE A N 1
ATOM 1401 C CA . PHE A 1 189 ? -7.377 -6.129 -3.941 1.00 98.56 189 PHE A CA 1
ATOM 1402 C C . PHE A 1 189 ? -8.323 -7.332 -3.827 1.00 98.56 189 PHE A C 1
ATOM 1404 O O . PHE A 1 189 ? -9.166 -7.361 -2.930 1.00 98.56 189 PHE A O 1
ATOM 1411 N N . MET A 1 190 ? -8.184 -8.355 -4.674 1.00 98.69 190 MET A N 1
ATOM 1412 C CA . MET A 1 190 ? -8.958 -9.595 -4.547 1.00 98.69 190 MET A CA 1
ATOM 1413 C C . MET A 1 190 ? -8.685 -10.294 -3.212 1.00 98.69 190 MET A C 1
ATOM 1415 O O . MET A 1 190 ? -9.636 -10.695 -2.538 1.00 98.69 190 MET A O 1
ATOM 1419 N N . ILE A 1 191 ? -7.415 -10.389 -2.797 1.00 98.62 191 ILE A N 1
ATOM 1420 C CA . ILE A 1 191 ? -7.032 -10.936 -1.487 1.00 98.62 191 ILE A CA 1
ATOM 1421 C C . ILE A 1 191 ? -7.647 -10.095 -0.367 1.00 98.62 191 ILE A C 1
ATOM 1423 O O . ILE A 1 191 ? -8.271 -10.646 0.540 1.00 98.62 191 ILE A O 1
ATOM 1427 N N . THR A 1 192 ? -7.546 -8.766 -0.453 1.00 98.69 192 THR A N 1
ATOM 1428 C CA . THR A 1 192 ? -8.159 -7.857 0.523 1.00 98.69 192 THR A CA 1
ATOM 1429 C C . THR A 1 192 ? -9.652 -8.104 0.682 1.00 98.69 192 THR A C 1
ATOM 1431 O O . THR A 1 192 ? -10.123 -8.321 1.797 1.00 98.69 192 THR A O 1
ATOM 1434 N N . PHE A 1 193 ? -10.416 -8.110 -0.411 1.00 98.38 193 PHE A N 1
ATOM 1435 C CA . PHE A 1 193 ? -11.862 -8.307 -0.327 1.00 98.38 193 PHE A CA 1
ATOM 1436 C C . PHE A 1 193 ? -12.234 -9.713 0.145 1.00 98.38 193 PHE A C 1
ATOM 1438 O O . PHE A 1 193 ? -13.216 -9.866 0.874 1.00 98.38 193 PHE A O 1
ATOM 1445 N N . ALA A 1 194 ? -11.459 -10.736 -0.226 1.00 98.56 194 ALA A N 1
ATOM 1446 C CA . ALA A 1 194 ? -11.651 -12.088 0.283 1.00 98.56 194 ALA A CA 1
ATOM 1447 C C . ALA A 1 194 ? -11.452 -12.146 1.807 1.00 98.56 194 ALA A C 1
ATOM 1449 O O . ALA A 1 194 ? -12.310 -12.681 2.512 1.00 98.56 194 ALA A O 1
ATOM 1450 N N . LEU A 1 195 ? -10.382 -11.535 2.326 1.00 98.56 195 LEU A N 1
ATOM 1451 C CA . LEU A 1 195 ? -10.086 -11.505 3.759 1.00 98.56 195 LEU A CA 1
ATOM 1452 C C . LEU A 1 195 ? -11.083 -10.658 4.552 1.00 98.56 195 LEU A C 1
ATOM 1454 O O . LEU A 1 195 ? -11.564 -11.108 5.587 1.00 98.56 195 LEU A O 1
ATOM 1458 N N . ILE A 1 196 ? -11.458 -9.475 4.061 1.00 98.44 196 ILE A N 1
ATOM 1459 C CA . ILE A 1 196 ? -12.489 -8.639 4.697 1.00 98.44 196 ILE A CA 1
ATOM 1460 C C . ILE A 1 196 ? -13.799 -9.421 4.828 1.00 98.44 196 ILE A C 1
ATOM 1462 O O . ILE A 1 196 ? -14.393 -9.458 5.905 1.00 98.44 196 ILE A O 1
ATOM 1466 N N . ARG A 1 197 ? -14.233 -10.104 3.759 1.00 97.56 197 ARG A N 1
ATOM 1467 C CA . ARG A 1 197 ? -15.441 -10.946 3.790 1.00 97.56 197 ARG A CA 1
ATOM 1468 C C . ARG A 1 197 ? -15.304 -12.115 4.759 1.00 97.56 197 ARG A C 1
ATOM 1470 O O . ARG A 1 197 ? -16.262 -12.431 5.460 1.00 97.56 197 ARG A O 1
ATOM 1477 N N . TYR A 1 198 ? -14.139 -12.757 4.794 1.00 97.44 198 TYR A N 1
ATOM 1478 C CA . TYR A 1 198 ? -13.855 -13.845 5.725 1.00 97.44 198 TYR A CA 1
ATOM 1479 C C . TYR A 1 198 ? -13.968 -13.382 7.186 1.00 97.44 198 TYR A C 1
ATOM 1481 O O . TYR A 1 198 ? -14.686 -13.997 7.979 1.00 97.44 198 TYR A O 1
ATOM 1489 N N . PHE A 1 199 ? -13.329 -12.266 7.538 1.00 97.56 199 PHE A N 1
ATOM 1490 C CA . PHE A 1 199 ? -13.361 -11.733 8.899 1.00 97.56 199 PHE A CA 1
ATOM 1491 C C . PHE A 1 199 ? -14.734 -11.189 9.300 1.00 97.56 199 PHE A C 1
ATOM 1493 O O . PHE A 1 199 ? -15.137 -11.397 10.443 1.00 97.56 199 PHE A O 1
ATOM 1500 N N . ALA A 1 200 ? -15.479 -10.581 8.371 1.00 95.50 200 ALA A N 1
ATOM 1501 C CA . ALA A 1 200 ? -16.856 -10.154 8.613 1.00 95.50 200 ALA A CA 1
ATOM 1502 C C . ALA A 1 200 ? -17.747 -11.337 9.027 1.00 95.50 200 ALA A C 1
ATOM 1504 O O . ALA A 1 200 ? -18.338 -11.315 10.104 1.00 95.50 200 ALA A O 1
ATOM 1505 N N . ARG A 1 201 ? -17.749 -12.419 8.234 1.00 94.50 201 ARG A N 1
ATOM 1506 C CA . ARG A 1 201 ? -18.534 -13.635 8.522 1.00 94.50 201 ARG A CA 1
ATOM 1507 C C . ARG A 1 201 ? -18.154 -14.277 9.854 1.00 94.50 201 ARG A C 1
ATOM 1509 O O . ARG A 1 201 ? -19.014 -14.683 10.624 1.00 94.50 201 ARG A O 1
ATOM 1516 N N . THR A 1 202 ? -16.854 -14.342 10.135 1.00 91.75 202 THR A N 1
ATOM 1517 C CA . THR A 1 202 ? -16.330 -14.939 11.375 1.00 91.75 202 THR A CA 1
ATOM 1518 C C . THR A 1 202 ? -16.679 -14.099 12.609 1.00 91.75 202 THR A C 1
ATOM 1520 O O . THR A 1 202 ? -16.742 -14.607 13.729 1.00 91.75 202 THR A O 1
ATOM 1523 N N . SER A 1 203 ? -16.859 -12.787 12.446 1.00 89.50 203 SER A N 1
ATOM 1524 C CA . SER A 1 203 ? -17.326 -11.906 13.518 1.00 89.50 203 SER A CA 1
ATOM 1525 C C . SER A 1 203 ? -18.800 -12.162 13.833 1.00 89.50 203 SER A C 1
ATOM 1527 O O . SER A 1 203 ? -19.148 -12.361 14.994 1.00 89.50 203 SER A O 1
ATOM 1529 N N . GLU A 1 204 ? -19.643 -12.245 12.800 1.00 88.12 204 GLU A N 1
ATOM 1530 C CA . GLU A 1 204 ? -21.082 -12.512 12.939 1.00 88.12 204 GLU A CA 1
ATOM 1531 C C . GLU A 1 204 ? -21.351 -13.850 13.635 1.00 88.12 204 GLU A C 1
ATOM 1533 O O . GLU A 1 204 ? -22.057 -13.884 14.640 1.00 88.12 204 GLU A O 1
ATOM 1538 N N . SER A 1 205 ? -20.699 -14.928 13.189 1.00 87.25 205 SER A N 1
ATOM 1539 C CA . SER A 1 205 ? -20.895 -16.257 13.780 1.00 87.25 205 SER A CA 1
ATOM 1540 C C . SER A 1 205 ? -20.519 -16.317 15.264 1.00 87.25 205 SER A C 1
ATOM 1542 O O . SER A 1 205 ? -21.120 -17.060 16.034 1.00 87.25 205 SER A O 1
ATOM 1544 N N . ARG A 1 206 ? -19.510 -15.543 15.690 1.00 86.06 206 ARG A N 1
ATOM 1545 C CA . ARG A 1 206 ? -19.109 -15.473 17.104 1.00 86.06 206 ARG A CA 1
ATOM 1546 C C . ARG A 1 206 ? -20.158 -14.750 17.945 1.00 86.06 206 ARG A C 1
ATOM 1548 O O . ARG A 1 206 ? -20.444 -15.191 19.052 1.00 86.06 206 ARG A O 1
ATOM 1555 N N . LEU A 1 207 ? -20.740 -13.670 17.426 1.00 84.62 207 LEU A N 1
ATOM 1556 C CA . LEU A 1 207 ? -21.795 -12.929 18.121 1.00 84.62 207 LEU A CA 1
ATOM 1557 C C . LEU A 1 207 ? -23.061 -13.772 18.295 1.00 84.62 207 LEU A C 1
ATOM 1559 O O . LEU A 1 207 ? -23.640 -13.770 19.378 1.00 84.62 207 LEU A O 1
ATOM 1563 N N . GLU A 1 208 ? -23.448 -14.531 17.269 1.00 87.31 208 GLU A N 1
ATOM 1564 C CA . GLU A 1 208 ? -24.584 -15.458 17.337 1.00 87.31 208 GLU A CA 1
ATOM 1565 C C . GLU A 1 208 ? -24.374 -16.524 18.422 1.00 87.31 208 GLU A C 1
ATOM 1567 O O . GLU A 1 208 ? -25.239 -16.717 19.274 1.00 87.31 208 GLU A O 1
ATOM 1572 N N . GLN A 1 209 ? -23.187 -17.136 18.476 1.00 86.38 209 GLN A N 1
ATOM 1573 C CA . GLN A 1 209 ? -22.846 -18.113 19.516 1.00 86.38 209 GLN A CA 1
ATOM 1574 C C . GLN A 1 209 ? -22.915 -17.523 20.930 1.00 86.38 209 GLN A C 1
ATOM 1576 O O . GLN A 1 209 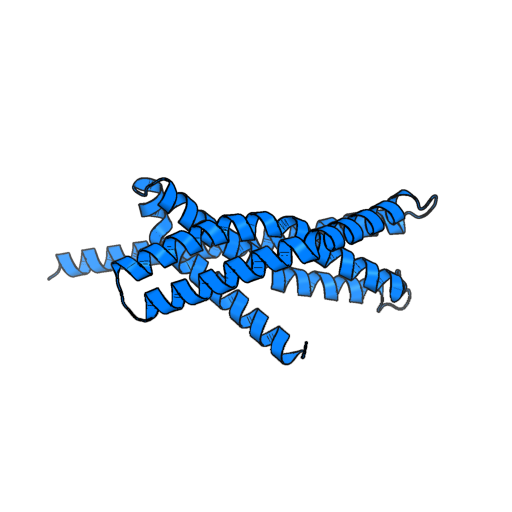? -23.420 -18.175 21.844 1.00 86.38 209 GLN A O 1
ATOM 1581 N N . PHE A 1 210 ? -22.436 -16.291 21.129 1.00 87.56 210 PHE A N 1
ATOM 1582 C CA . PHE A 1 210 ? -22.529 -15.629 22.431 1.00 87.56 210 PHE A CA 1
ATOM 1583 C C . PHE A 1 210 ? -23.970 -15.285 22.812 1.00 87.56 210 PHE A C 1
ATOM 1585 O O . PHE A 1 210 ? -24.339 -15.445 23.974 1.00 87.56 210 PHE A O 1
ATOM 1592 N N . ALA A 1 211 ? -24.796 -14.858 21.853 1.00 86.38 211 ALA A N 1
ATOM 1593 C CA . ALA A 1 211 ? -26.212 -14.601 22.093 1.00 86.38 211 ALA A CA 1
ATOM 1594 C C . ALA A 1 211 ? -26.948 -15.887 22.502 1.00 86.38 211 ALA A C 1
ATOM 1596 O O . ALA A 1 211 ? -27.700 -15.889 23.475 1.00 86.38 211 ALA A O 1
ATOM 1597 N N . GLU A 1 212 ? -26.681 -17.003 21.820 1.00 85.69 212 GLU A N 1
ATOM 1598 C CA . GLU A 1 212 ? -27.253 -18.306 22.167 1.00 85.69 212 GLU A CA 1
ATOM 15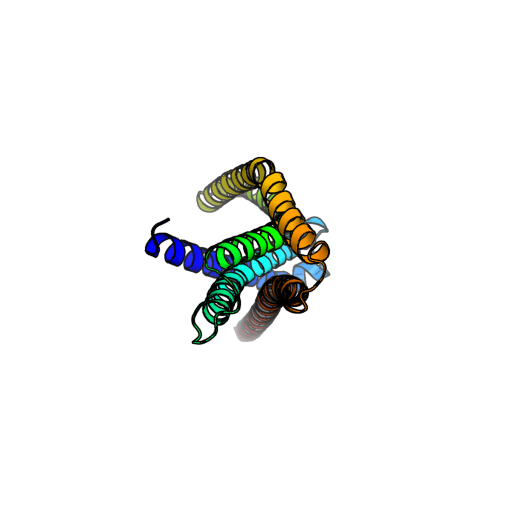99 C C . GLU A 1 212 ? -26.813 -18.804 23.547 1.00 85.69 212 GLU A C 1
ATOM 1601 O O . GLU A 1 212 ? -27.632 -19.340 24.294 1.00 85.69 212 GLU A O 1
ATOM 1606 N N . GLN A 1 213 ? -25.540 -18.625 23.908 1.00 84.25 213 GLN A N 1
ATOM 1607 C CA . GLN A 1 213 ? -25.031 -18.994 25.232 1.00 84.25 213 GLN A CA 1
ATOM 1608 C C . GLN A 1 213 ? -25.621 -18.112 26.337 1.00 84.25 213 GLN A C 1
ATOM 1610 O O . GLN A 1 213 ? -25.999 -18.631 27.383 1.00 84.25 213 GLN A O 1
ATOM 1615 N N . GLY A 1 214 ? -25.753 -16.805 26.095 1.00 79.31 214 GLY A N 1
ATOM 1616 C CA . GLY A 1 214 ? -26.355 -15.865 27.040 1.00 79.31 214 GLY A CA 1
ATOM 1617 C C . GLY A 1 214 ? -27.848 -16.104 27.279 1.00 79.31 214 GLY A C 1
ATOM 1618 O O . GLY A 1 214 ? -28.316 -15.890 28.386 1.00 79.31 214 GLY A O 1
ATOM 1619 N N . MET A 1 215 ? -28.592 -16.598 26.282 1.00 70.38 215 MET A N 1
ATOM 1620 C CA . MET A 1 215 ? -30.002 -16.988 26.450 1.00 70.38 215 MET A CA 1
ATOM 1621 C C . MET A 1 215 ? -30.194 -18.309 27.214 1.00 70.38 215 MET A C 1
ATOM 1623 O O . MET A 1 215 ? -31.314 -18.619 27.616 1.00 70.38 215 MET A O 1
ATOM 1627 N N . ARG A 1 216 ? -29.139 -19.120 27.365 1.00 68.81 216 ARG A N 1
ATOM 1628 C CA . ARG A 1 216 ? -29.182 -20.418 28.062 1.00 68.81 216 ARG A CA 1
ATOM 1629 C C . ARG A 1 216 ? -28.712 -20.351 29.521 1.00 68.81 216 ARG A C 1
ATOM 1631 O O . ARG A 1 216 ? -28.820 -21.368 30.204 1.00 68.81 216 ARG A O 1
ATOM 1638 N N . ALA A 1 217 ? -28.171 -19.215 29.962 1.00 62.09 217 ALA A N 1
ATOM 1639 C CA . ALA A 1 217 ? -27.738 -18.956 31.338 1.00 62.09 217 ALA A CA 1
ATOM 1640 C C . ALA A 1 217 ? -28.851 -18.269 32.141 1.00 62.09 217 ALA A C 1
ATOM 1642 O O . ALA A 1 217 ? -28.953 -18.573 33.350 1.00 62.09 217 ALA A O 1
#

Radius of gyration: 21.33 Å; chains: 1; bounding box: 50×35×68 Å

Foldseek 3Di:
DPPVVVVVVLVVLQVQLLVLLLVLLLCVPVCVVPNDPLSVLLSVLSLLSQLLSQLVVLLVCLLVVVLCVQAVDPDRVDDPVRSVLLSLLLVLVLCLVRLVSNLSSLVSQLVVLVVQCVVVVDPVSVVSNVVSVVVNVVSVVCCVVCNVVSVVSNCVLVVVLVPPPPDPSSVVSNVSSVVSSVVSSVVSSVVSVVSSNVSNVVSVVVVVVVVVVVVVD